Protein AF-W2RCF5-F1 (afdb_monomer)

Secondary structure (DSSP, 8-state):
--------------PPPTTS-HHHHH-GGGHHHHHHHHHH-------GGG-PPPPEEEEEETTGGGEEEEEEEP-S--S-HHHHT--EEEEEEEE----PPPSSSSEEE--TT--TTTTTHHHHS--SSPPEEEEEES-EEEEE--GGGBS--B-HHHHHT--BTTTEEEEE---EETTSHHHHHHHHHHHHTS-TT---EEEEEEEEE-GGG-EEEEEEEEETTEEEEEEEEEEEEEEEEEEEE-SSS-EEEEEEEEEEEPPHHHHHHHHTTEEEEPPGGG-GGG-EEEE-TTSPTT-EEEEEEEEEEEEEEETTEEEEEEE-SSS--EEEEEEEE-HHHHTT--TTS-HHHHHHHHHHHHH-

Mean predicted aligned error: 9.6 Å

Organism: Phytophthora nicotianae (strain INRA-310) (NCBI:txid761204)

InterPro domains:
  IPR004088 K Homology domain, type 1 [PF00013] (16-59)
  IPR036612 K Homology domain, type 1 superfamily [G3DSA:3.30.1370.10] (3-65)
  IPR036612 K Homology domain, type 1 superfamily [SSF54791] (22-65)

Structure (mmCIF, N/CA/C/O backbone):
data_AF-W2RCF5-F1
#
_entry.id   AF-W2RCF5-F1
#
loop_
_atom_site.group_PDB
_atom_site.id
_atom_site.type_symbol
_atom_site.label_atom_id
_atom_site.label_alt_id
_atom_site.label_comp_id
_atom_site.label_asym_id
_atom_site.label_entity_id
_atom_site.label_seq_id
_atom_site.pdbx_PDB_ins_code
_atom_site.Cartn_x
_atom_site.Cartn_y
_atom_site.Cartn_z
_atom_site.occupancy
_atom_site.B_iso_or_equiv
_atom_site.auth_seq_id
_atom_site.auth_comp_id
_atom_site.auth_asym_id
_atom_site.auth_atom_id
_atom_site.pdbx_PDB_model_num
ATOM 1 N N . MET A 1 1 ? 55.435 -2.015 16.628 1.00 31.64 1 MET A N 1
ATOM 2 C CA . MET A 1 1 ? 54.112 -2.463 16.144 1.00 31.64 1 MET A CA 1
ATOM 3 C C . MET A 1 1 ? 53.062 -1.600 16.824 1.00 31.64 1 MET A C 1
ATOM 5 O O . MET A 1 1 ? 52.830 -1.797 18.005 1.00 31.64 1 MET A O 1
ATOM 9 N N . ASN A 1 2 ? 52.496 -0.616 16.121 1.00 26.27 2 ASN A N 1
ATOM 10 C CA . ASN A 1 2 ? 51.370 0.178 16.621 1.00 26.27 2 ASN A CA 1
ATOM 11 C C . ASN A 1 2 ? 50.115 -0.279 15.879 1.00 26.27 2 ASN A C 1
ATOM 13 O O . ASN A 1 2 ? 49.973 -0.030 14.684 1.00 26.27 2 ASN A O 1
ATOM 17 N N . PHE A 1 3 ? 49.231 -0.978 16.584 1.00 33.09 3 PHE A N 1
ATOM 18 C CA . PHE A 1 3 ? 47.907 -1.316 16.083 1.00 33.09 3 PHE A CA 1
ATOM 19 C C . PHE A 1 3 ? 47.026 -0.066 16.170 1.00 33.09 3 PHE A C 1
ATOM 21 O O . PHE A 1 3 ? 46.512 0.271 17.234 1.00 33.09 3 PHE A O 1
ATOM 28 N N . HIS A 1 4 ? 46.855 0.642 15.054 1.00 34.00 4 HIS A N 1
ATOM 29 C CA . HIS A 1 4 ? 45.732 1.561 14.903 1.00 34.00 4 HIS A CA 1
ATOM 30 C C . HIS A 1 4 ? 44.497 0.753 14.517 1.00 34.00 4 HIS A C 1
ATOM 32 O O . HIS A 1 4 ? 44.234 0.493 13.345 1.00 34.00 4 HIS A O 1
ATOM 38 N N . THR A 1 5 ? 43.741 0.349 15.533 1.00 35.62 5 THR A N 1
ATOM 39 C CA . THR A 1 5 ? 42.371 -0.133 15.380 1.00 35.62 5 THR A CA 1
ATOM 40 C C . THR A 1 5 ? 41.539 1.020 14.823 1.00 35.62 5 THR A C 1
ATOM 42 O O . THR A 1 5 ? 41.217 1.972 15.531 1.00 35.62 5 THR A O 1
ATOM 45 N N . THR A 1 6 ? 41.240 0.983 13.527 1.00 40.28 6 THR A N 1
ATOM 46 C CA . THR A 1 6 ? 40.319 1.926 12.891 1.00 40.28 6 THR A CA 1
ATOM 47 C C . THR A 1 6 ? 38.923 1.610 13.417 1.00 40.28 6 THR A C 1
ATOM 49 O O . THR A 1 6 ? 38.324 0.600 13.056 1.00 40.28 6 THR A O 1
ATOM 52 N N . ALA A 1 7 ? 38.422 2.437 14.334 1.00 45.56 7 ALA A N 1
ATOM 53 C CA . ALA A 1 7 ? 37.042 2.344 14.783 1.00 45.56 7 ALA A CA 1
ATOM 54 C C . ALA A 1 7 ? 36.118 2.564 13.574 1.00 45.56 7 ALA A C 1
ATOM 56 O O . ALA A 1 7 ? 36.203 3.593 12.902 1.00 45.56 7 ALA A O 1
ATOM 57 N N . LEU A 1 8 ? 35.252 1.590 13.288 1.00 45.88 8 LEU A N 1
ATOM 58 C CA . LEU A 1 8 ? 34.161 1.722 12.324 1.00 45.88 8 LEU A CA 1
ATOM 59 C C . LEU A 1 8 ? 33.296 2.922 12.733 1.00 45.88 8 LEU A C 1
ATOM 61 O O . LEU A 1 8 ? 32.564 2.848 13.721 1.00 45.88 8 LEU A O 1
ATOM 65 N N . SER A 1 9 ? 33.387 4.038 12.006 1.00 57.84 9 SER A N 1
ATOM 66 C CA . SER A 1 9 ? 32.508 5.177 12.253 1.00 57.84 9 SER A CA 1
ATOM 67 C C . SER A 1 9 ? 31.102 4.833 11.756 1.00 57.84 9 SER A C 1
ATOM 69 O O . SER A 1 9 ? 30.836 4.717 10.561 1.00 57.84 9 SER A O 1
ATOM 71 N N . GLN A 1 10 ? 30.176 4.623 12.690 1.00 68.81 10 GLN A N 1
ATOM 72 C CA . GLN A 1 10 ? 28.762 4.498 12.358 1.00 68.81 10 GLN A CA 1
ATOM 73 C C . GLN A 1 10 ? 28.187 5.893 12.108 1.00 68.81 10 GLN A C 1
ATOM 75 O O . GLN A 1 10 ? 28.267 6.772 12.964 1.00 68.81 10 GLN A O 1
ATOM 80 N N . THR A 1 11 ? 27.604 6.095 10.928 1.00 75.06 11 THR A N 1
ATOM 81 C CA . THR A 1 11 ? 26.831 7.304 10.615 1.00 75.06 11 THR A CA 1
ATOM 82 C C . THR A 1 11 ? 25.365 7.042 10.940 1.00 75.06 11 THR A C 1
ATOM 84 O O . THR A 1 11 ? 24.837 5.984 10.598 1.00 75.06 11 THR A O 1
ATOM 87 N N . LYS A 1 12 ? 24.710 7.990 11.616 1.00 75.94 12 LYS A N 1
ATOM 88 C CA . LYS A 1 12 ? 23.293 7.906 11.981 1.00 75.94 12 LYS A CA 1
ATOM 89 C C . LYS A 1 12 ? 22.575 9.180 11.555 1.00 75.94 12 LYS A C 1
ATOM 91 O O . LYS A 1 12 ? 22.950 10.266 11.988 1.00 75.94 12 LYS A O 1
ATOM 96 N N . ASP A 1 13 ? 21.516 9.020 10.773 1.00 76.31 13 ASP A N 1
ATOM 97 C CA . ASP A 1 13 ? 20.662 10.129 10.360 1.00 76.31 13 ASP A CA 1
ATOM 98 C C . ASP A 1 13 ? 19.656 10.469 11.467 1.00 76.31 13 ASP A C 1
ATOM 100 O O . ASP A 1 13 ? 18.987 9.586 12.012 1.00 76.31 13 ASP A O 1
ATOM 104 N N . LEU A 1 14 ? 19.533 11.759 11.790 1.00 73.00 14 LEU A N 1
ATOM 105 C CA . LEU A 1 14 ? 18.580 12.283 12.769 1.00 73.00 14 LEU A CA 1
ATOM 106 C C . LEU A 1 14 ? 17.652 13.296 12.094 1.00 73.00 14 LEU A C 1
ATOM 108 O O . LEU A 1 14 ? 18.104 14.161 11.346 1.00 73.00 14 LEU A O 1
ATOM 112 N N . ALA A 1 15 ? 16.350 13.193 12.358 1.00 75.06 15 ALA A N 1
ATOM 113 C CA . ALA A 1 15 ? 15.367 14.137 11.839 1.00 75.06 15 ALA A CA 1
ATOM 114 C C . ALA A 1 15 ? 15.268 15.372 12.748 1.00 75.06 15 ALA A C 1
ATOM 116 O O . ALA A 1 15 ? 15.151 15.241 13.966 1.00 75.06 15 ALA A O 1
ATOM 117 N N . ILE A 1 16 ? 15.276 16.565 12.149 1.00 71.81 16 ILE A N 1
ATOM 118 C CA . ILE A 1 16 ? 14.976 17.827 12.837 1.00 71.81 16 ILE A CA 1
ATOM 119 C C . ILE A 1 16 ? 13.462 18.073 12.718 1.00 71.81 16 ILE A C 1
ATOM 121 O O . ILE A 1 16 ? 12.959 18.065 11.592 1.00 71.81 16 ILE A O 1
ATOM 125 N N . PRO A 1 17 ? 12.726 18.297 13.825 1.00 69.88 17 PRO A N 1
ATOM 126 C CA . PRO A 1 17 ? 11.291 18.574 13.766 1.00 69.88 17 PRO A CA 1
ATOM 127 C C . PRO A 1 17 ? 10.950 19.778 12.877 1.00 69.88 17 PRO A C 1
ATOM 129 O O . PRO A 1 17 ? 11.676 20.774 12.851 1.00 69.88 17 PRO A O 1
ATOM 132 N N . ALA A 1 18 ? 9.810 19.725 12.182 1.00 64.12 18 ALA A N 1
ATOM 133 C CA . ALA A 1 18 ? 9.425 20.734 11.191 1.00 64.12 18 ALA A CA 1
ATOM 134 C C . ALA A 1 18 ? 9.220 22.147 11.773 1.00 64.12 18 ALA A C 1
ATOM 136 O O . ALA A 1 18 ? 9.422 23.140 11.075 1.00 64.12 18 ALA A O 1
ATOM 137 N N . HIS A 1 19 ? 8.879 22.266 13.056 1.00 71.94 19 HIS A N 1
ATOM 138 C CA . HIS A 1 19 ? 8.748 23.561 13.730 1.00 71.94 19 HIS A CA 1
ATOM 139 C C . HIS A 1 19 ? 10.098 24.158 14.162 1.00 71.94 19 HIS A C 1
ATOM 141 O O . HIS A 1 19 ? 10.168 25.351 14.438 1.00 71.94 19 HIS A O 1
ATOM 147 N N . VAL A 1 20 ? 11.175 23.363 14.211 1.00 74.38 20 VAL A N 1
ATOM 148 C CA . VAL A 1 20 ? 12.510 23.839 14.595 1.00 74.38 20 VAL A CA 1
ATOM 149 C C . VAL A 1 20 ? 13.214 24.389 13.353 1.00 74.38 20 VAL A C 1
ATOM 151 O O . VAL A 1 20 ? 13.464 23.630 12.407 1.00 74.38 20 VAL A O 1
ATOM 154 N N . PRO A 1 21 ? 13.561 25.689 13.310 1.00 79.56 21 PRO A N 1
ATOM 155 C CA . PRO A 1 21 ? 14.320 26.243 12.200 1.00 79.56 21 PRO A CA 1
ATOM 156 C C . PRO A 1 21 ? 15.684 25.558 12.098 1.00 79.56 21 PRO A C 1
ATOM 158 O O . PRO A 1 21 ? 16.403 25.449 13.089 1.00 79.56 21 PRO A O 1
ATOM 161 N N . VAL A 1 22 ? 16.088 25.149 10.893 1.00 79.44 22 VAL A N 1
ATOM 162 C CA . VAL A 1 22 ? 17.396 24.505 10.662 1.00 79.44 22 VAL A CA 1
ATOM 163 C C . VAL A 1 22 ? 18.547 25.379 11.182 1.00 79.44 22 VAL A C 1
ATOM 165 O O . VAL A 1 22 ? 19.476 24.883 11.817 1.00 79.44 22 VAL A O 1
ATOM 168 N N . GLY A 1 23 ? 18.440 26.701 11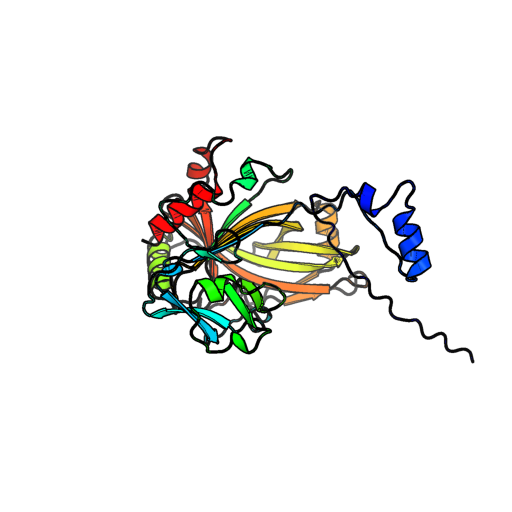.011 1.00 80.06 23 GLY A N 1
ATOM 169 C CA . GLY A 1 23 ? 19.405 27.661 11.551 1.00 80.06 23 GLY A CA 1
ATOM 170 C C . GLY A 1 23 ? 19.528 27.642 13.081 1.00 80.06 23 GLY A C 1
ATOM 171 O O . GLY A 1 23 ? 20.613 27.903 13.595 1.00 80.06 23 GLY A O 1
ATOM 172 N N . ALA A 1 24 ? 18.466 27.279 13.810 1.00 84.25 24 ALA A N 1
ATOM 173 C CA . ALA A 1 24 ? 18.502 27.137 15.266 1.00 84.25 24 ALA A CA 1
ATOM 174 C C . ALA A 1 24 ? 19.276 25.885 15.709 1.00 84.25 24 ALA A C 1
ATOM 176 O O . ALA A 1 24 ? 19.903 25.902 16.762 1.00 84.25 24 ALA A O 1
ATOM 177 N N . VAL A 1 25 ? 19.288 24.828 14.889 1.00 83.94 25 VAL A N 1
ATOM 178 C CA . VAL A 1 25 ? 20.095 23.619 15.135 1.00 83.94 25 VAL A CA 1
ATOM 179 C C . VAL A 1 25 ? 21.567 23.860 14.799 1.00 83.94 25 VAL A C 1
ATOM 181 O O . VAL A 1 25 ? 22.448 23.430 15.536 1.00 83.94 25 VAL A O 1
ATOM 184 N N . ILE A 1 26 ? 21.845 24.576 13.705 1.00 85.75 26 ILE A N 1
ATOM 185 C CA . ILE A 1 26 ? 23.216 24.865 13.256 1.00 85.75 26 ILE A CA 1
ATOM 186 C C . ILE A 1 26 ? 23.907 25.887 14.179 1.00 85.75 26 ILE A C 1
ATOM 188 O O . ILE A 1 26 ? 25.104 25.771 14.464 1.00 85.75 26 ILE A O 1
ATOM 192 N N . GLY A 1 27 ? 23.154 26.878 14.663 1.00 84.06 27 GLY A N 1
ATOM 193 C CA . GLY A 1 27 ? 23.681 28.031 15.389 1.00 84.06 27 GLY A CA 1
ATOM 194 C C . GLY A 1 27 ? 24.347 29.051 14.457 1.00 84.06 27 GLY A C 1
ATOM 195 O O . GLY A 1 27 ? 24.772 28.741 13.340 1.00 84.06 27 GLY A O 1
ATOM 196 N N . LYS A 1 28 ? 24.454 30.309 14.900 1.00 85.31 28 LYS A N 1
ATOM 197 C CA . LYS A 1 28 ? 25.081 31.381 14.108 1.00 85.31 28 LYS A CA 1
ATOM 198 C C . LYS A 1 28 ? 26.540 31.019 13.793 1.00 85.31 28 LYS A C 1
ATOM 200 O O . LYS A 1 28 ? 27.334 30.803 14.702 1.00 85.31 28 LYS A O 1
ATOM 205 N N . GLY A 1 29 ? 26.883 30.938 12.505 1.00 83.06 29 GLY A N 1
ATOM 206 C CA . GLY A 1 29 ? 28.218 30.522 12.053 1.00 83.06 29 GLY A CA 1
ATOM 207 C C . GLY A 1 29 ? 28.558 29.050 12.333 1.00 83.06 29 GLY A C 1
ATOM 208 O O . GLY A 1 29 ? 29.736 28.708 12.386 1.00 83.06 29 GLY A O 1
ATOM 209 N N . GLY A 1 30 ? 27.561 28.183 12.553 1.00 83.31 30 GLY A N 1
ATOM 210 C CA . GLY A 1 30 ? 27.787 26.766 12.863 1.00 83.31 30 GLY A CA 1
ATOM 211 C C . GLY A 1 30 ? 28.228 26.501 14.303 1.00 83.31 30 GLY A C 1
ATOM 212 O O . GLY A 1 30 ? 28.797 25.444 14.580 1.00 83.31 30 GLY A O 1
ATOM 213 N N . SER A 1 31 ? 28.012 27.456 15.214 1.00 90.06 31 SER A N 1
ATOM 214 C CA . SER A 1 31 ? 28.498 27.394 16.597 1.00 90.06 31 SER A CA 1
ATOM 215 C C . SER A 1 31 ? 28.018 26.155 17.356 1.00 90.06 31 SER A C 1
ATOM 217 O O . SER A 1 31 ? 28.794 25.565 18.105 1.00 90.06 31 SER A O 1
ATOM 219 N N . TYR A 1 32 ? 26.779 25.711 17.134 1.00 91.06 32 TYR A N 1
ATOM 220 C CA . TYR A 1 32 ? 26.223 24.544 17.822 1.00 91.06 32 TYR A CA 1
ATOM 221 C C . TYR A 1 32 ? 26.732 23.231 17.224 1.00 91.06 32 TYR A C 1
ATOM 223 O O . TYR A 1 32 ? 27.142 22.346 17.972 1.00 91.06 32 TYR A O 1
ATOM 231 N N . CYS A 1 33 ? 26.846 23.128 15.895 1.00 85.12 33 CYS A N 1
ATOM 232 C CA . CYS A 1 33 ? 27.511 21.983 15.260 1.00 85.12 33 CYS A CA 1
ATOM 233 C C . CYS A 1 33 ? 28.978 21.848 15.711 1.00 85.12 33 CYS A C 1
ATOM 235 O O . CYS A 1 33 ? 29.473 20.738 15.921 1.00 85.12 33 CYS A O 1
ATOM 237 N N . LYS A 1 34 ? 29.677 22.979 15.895 1.00 89.25 34 LYS A N 1
ATOM 238 C CA . LYS A 1 34 ? 31.047 23.012 16.424 1.00 89.25 34 LYS A CA 1
ATOM 239 C C . LYS A 1 34 ? 31.104 22.500 17.866 1.00 89.25 34 LYS A C 1
ATOM 241 O O . LYS A 1 34 ? 31.931 21.636 18.144 1.00 89.25 34 LYS A O 1
ATOM 246 N N . ALA A 1 35 ? 30.195 22.954 18.729 1.00 89.44 35 ALA A N 1
ATOM 247 C CA . ALA A 1 35 ? 30.110 22.498 20.116 1.00 89.44 35 ALA A CA 1
ATOM 248 C C . ALA A 1 35 ? 29.803 20.994 20.221 1.00 89.44 35 ALA A C 1
ATOM 250 O O . ALA A 1 35 ? 30.433 20.295 21.005 1.00 89.44 35 ALA A O 1
ATOM 251 N N . ILE A 1 36 ? 28.897 20.462 19.392 1.00 89.06 36 ILE A N 1
ATOM 252 C CA . ILE A 1 36 ? 28.597 19.019 19.350 1.00 89.06 36 ILE A CA 1
ATOM 253 C C . ILE A 1 36 ? 29.850 18.211 18.989 1.00 89.06 36 ILE A C 1
ATOM 255 O O . ILE A 1 36 ? 30.129 17.180 19.603 1.00 89.06 36 ILE A O 1
ATOM 259 N N . ARG A 1 37 ? 30.631 18.692 18.016 1.00 87.94 37 ARG A N 1
ATOM 260 C CA . ARG A 1 37 ? 31.887 18.053 17.617 1.00 87.94 37 ARG A CA 1
ATOM 261 C C . ARG A 1 37 ? 32.935 18.085 18.722 1.00 87.94 37 ARG A C 1
ATOM 263 O O . ARG A 1 37 ? 33.607 17.082 18.930 1.00 87.94 37 ARG A O 1
ATOM 270 N N . GLU A 1 38 ? 33.079 19.213 19.406 1.00 90.75 38 GLU A N 1
ATOM 271 C CA . GLU A 1 38 ? 34.054 19.383 20.490 1.00 90.75 38 GLU A CA 1
ATOM 272 C C . GLU A 1 38 ? 33.675 18.571 21.734 1.00 90.75 38 GLU A C 1
ATOM 274 O O . GLU A 1 38 ? 34.528 17.897 22.303 1.00 90.75 38 GLU A O 1
ATOM 279 N N . ASN A 1 39 ? 32.393 18.557 22.106 1.00 92.00 39 ASN A N 1
ATOM 280 C CA . ASN A 1 39 ? 31.921 17.913 23.334 1.00 92.00 39 ASN A CA 1
ATOM 281 C C . ASN A 1 39 ? 31.740 16.398 23.202 1.00 92.00 39 ASN A C 1
ATOM 283 O O . ASN A 1 39 ? 31.868 15.677 24.188 1.00 92.00 39 ASN A O 1
ATOM 287 N N . HIS A 1 40 ? 31.403 15.909 22.006 1.00 88.38 40 HIS A N 1
ATOM 288 C CA . HIS A 1 40 ? 31.036 14.504 21.804 1.00 88.38 40 HIS A CA 1
ATOM 289 C C . HIS A 1 40 ? 31.923 13.780 20.787 1.00 88.38 40 HIS A C 1
ATOM 291 O O . HIS A 1 40 ? 31.716 12.595 20.543 1.00 88.38 40 HIS A O 1
ATOM 297 N N . GLY A 1 41 ? 32.891 14.464 20.166 1.00 84.81 41 GLY A N 1
ATOM 298 C CA . GLY A 1 41 ? 33.785 13.865 19.169 1.00 84.81 41 GLY A CA 1
ATOM 299 C C . GLY A 1 41 ? 33.081 13.419 17.881 1.00 84.81 41 GLY A C 1
ATOM 300 O O . GLY A 1 41 ? 33.671 12.698 17.079 1.00 84.81 41 GLY A O 1
ATOM 301 N N . VAL A 1 42 ? 31.824 13.826 17.665 1.00 85.50 42 VAL A N 1
ATOM 302 C CA . VAL A 1 42 ? 31.020 13.423 16.502 1.00 85.50 42 VAL A CA 1
ATOM 303 C C . VAL A 1 42 ? 31.029 14.497 15.419 1.00 85.50 42 VAL A C 1
ATOM 305 O O . VAL A 1 42 ? 30.932 15.694 15.687 1.00 85.50 42 VAL A O 1
ATOM 308 N N . ARG A 1 43 ? 31.104 14.085 14.152 1.00 82.00 43 ARG A N 1
ATOM 309 C CA . ARG A 1 43 ? 30.929 14.997 13.017 1.00 82.00 43 ARG A CA 1
ATOM 310 C C . ARG A 1 43 ? 29.449 15.039 12.650 1.00 82.00 43 ARG A C 1
ATOM 312 O O . ARG A 1 43 ? 28.889 14.016 12.279 1.00 82.00 43 ARG A O 1
ATOM 319 N N . CYS A 1 44 ? 28.836 16.215 12.729 1.00 79.56 44 CYS A N 1
ATOM 320 C CA . CYS A 1 44 ? 27.476 16.444 12.252 1.00 79.56 44 CYS A CA 1
ATOM 321 C C . CYS A 1 44 ? 27.494 17.363 11.024 1.00 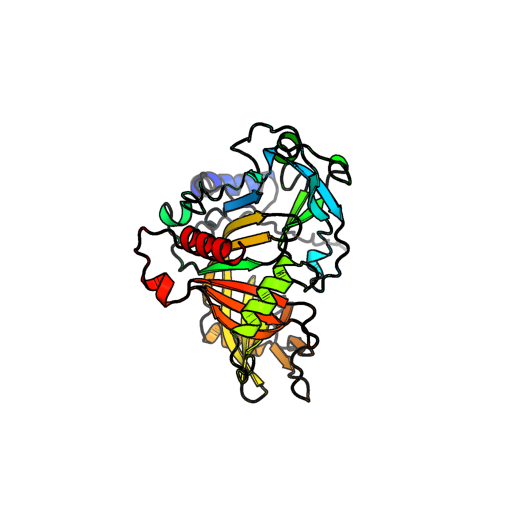79.56 44 CYS A C 1
ATOM 323 O O . CYS A 1 44 ? 28.275 18.314 10.948 1.00 79.56 44 CYS A O 1
ATOM 325 N N . SER A 1 45 ? 26.640 17.059 10.052 1.00 78.94 45 SER A N 1
ATOM 326 C CA . SER A 1 45 ? 26.348 17.910 8.902 1.00 78.94 45 SER A CA 1
ATOM 327 C C . SER A 1 45 ? 24.842 18.070 8.814 1.00 78.94 45 SER A C 1
ATOM 329 O O . SER A 1 45 ? 24.116 17.082 8.887 1.00 78.94 45 SER A O 1
ATOM 331 N N . VAL A 1 46 ? 24.384 19.307 8.665 1.00 74.94 46 VAL A N 1
ATOM 332 C CA . VAL A 1 46 ? 22.969 19.618 8.492 1.00 74.94 46 VAL A CA 1
ATOM 333 C C . VAL A 1 46 ? 22.821 20.236 7.114 1.00 74.94 46 VAL A C 1
ATOM 335 O O . VAL A 1 46 ? 23.378 21.303 6.861 1.00 74.94 46 VAL A O 1
ATOM 338 N N . ASP A 1 47 ? 22.108 19.553 6.228 1.00 65.44 47 ASP A N 1
ATOM 339 C CA . ASP A 1 47 ? 21.767 20.075 4.911 1.00 65.44 47 ASP A CA 1
ATOM 340 C C . ASP A 1 47 ? 20.352 20.666 4.970 1.00 65.44 47 ASP A C 1
ATOM 342 O O . ASP A 1 47 ? 19.368 19.962 5.196 1.00 65.44 47 ASP A O 1
ATOM 346 N N . GLY A 1 48 ? 20.258 21.990 4.820 1.00 53.53 48 GLY A N 1
ATOM 347 C CA . GLY A 1 48 ? 18.984 22.709 4.845 1.00 53.53 48 GLY A CA 1
ATOM 348 C C . GLY A 1 48 ? 18.072 22.378 3.663 1.00 53.53 48 GLY A C 1
ATOM 349 O O . GLY A 1 48 ? 16.860 22.535 3.788 1.00 53.53 48 GLY A O 1
ATOM 350 N N . THR A 1 49 ? 18.634 21.881 2.557 1.00 54.47 49 THR A N 1
ATOM 351 C CA . THR A 1 49 ? 17.869 21.403 1.392 1.00 54.47 49 THR A CA 1
ATOM 352 C C . THR A 1 49 ? 17.291 20.006 1.610 1.00 54.47 49 THR A C 1
ATOM 354 O O . THR A 1 49 ? 16.374 19.593 0.909 1.00 54.47 49 THR A O 1
ATOM 357 N N . ASP A 1 50 ? 17.764 19.300 2.637 1.00 54.78 50 ASP A N 1
ATOM 358 C CA . ASP A 1 50 ? 17.361 17.931 2.957 1.00 54.78 50 ASP A CA 1
ATOM 359 C C . ASP A 1 50 ? 16.259 17.879 4.032 1.00 54.78 50 ASP A C 1
ATOM 361 O O . ASP A 1 50 ? 15.968 16.828 4.620 1.00 54.78 50 ASP A O 1
ATOM 365 N N . ARG A 1 51 ? 15.620 19.031 4.298 1.00 56.62 51 ARG A N 1
ATOM 366 C CA . ARG A 1 51 ? 14.489 19.152 5.219 1.00 56.62 51 ARG A CA 1
ATOM 367 C C . ARG A 1 51 ? 13.316 18.351 4.664 1.00 56.62 51 ARG A C 1
ATOM 369 O O . ARG A 1 51 ? 12.592 18.789 3.778 1.00 56.62 51 ARG A O 1
ATOM 376 N N . LYS A 1 52 ? 13.141 17.145 5.199 1.00 57.78 52 LYS A N 1
ATOM 377 C CA . LYS A 1 52 ? 12.015 16.277 4.856 1.00 57.78 52 LYS A CA 1
ATOM 378 C C . LYS A 1 52 ? 10.732 16.975 5.286 1.00 57.78 52 LYS A C 1
ATOM 380 O O . LYS A 1 52 ? 10.589 17.318 6.460 1.00 57.78 52 LYS A O 1
ATOM 385 N N . GLU A 1 53 ? 9.815 17.175 4.344 1.00 63.97 53 GLU A N 1
ATOM 386 C CA . GLU A 1 53 ? 8.465 17.589 4.694 1.00 63.97 53 GLU A CA 1
ATOM 387 C C . GLU A 1 53 ? 7.885 16.579 5.700 1.00 63.97 53 GLU A C 1
ATOM 389 O O . GLU A 1 53 ? 8.101 15.367 5.570 1.00 63.97 53 GLU A O 1
ATOM 394 N N . GLU A 1 54 ? 7.196 17.071 6.732 1.00 68.38 54 GLU A N 1
ATOM 395 C CA . GLU A 1 54 ? 6.688 16.220 7.806 1.00 68.38 54 GLU A CA 1
ATOM 396 C C . GLU A 1 54 ? 5.763 15.147 7.230 1.00 68.38 54 GLU A C 1
ATOM 398 O O . GLU A 1 54 ? 4.813 15.445 6.502 1.00 68.38 54 GLU A O 1
ATOM 403 N N . ARG A 1 55 ? 6.093 13.882 7.506 1.00 83.81 55 ARG A N 1
ATOM 404 C CA . ARG A 1 55 ? 5.292 12.744 7.074 1.00 83.81 55 ARG A CA 1
ATOM 405 C C . ARG A 1 55 ? 4.190 12.517 8.093 1.00 83.81 55 ARG A C 1
ATOM 407 O O . ARG A 1 55 ? 4.482 12.151 9.228 1.00 83.81 55 ARG A O 1
ATOM 414 N N . VAL A 1 56 ? 2.947 12.622 7.648 1.00 90.19 56 VAL A N 1
ATOM 415 C CA . VAL A 1 56 ? 1.779 12.297 8.468 1.00 90.19 56 VAL A CA 1
ATOM 416 C C . VAL A 1 56 ? 1.496 10.792 8.389 1.00 90.19 56 VAL A C 1
ATOM 418 O O . VAL A 1 56 ? 1.562 10.180 7.317 1.00 90.19 56 VAL A O 1
ATOM 421 N N . PHE A 1 57 ? 1.245 10.164 9.534 1.00 91.44 57 PHE A N 1
ATOM 422 C CA . PHE A 1 57 ? 0.869 8.755 9.640 1.00 91.44 57 PHE A CA 1
ATOM 423 C C . PHE A 1 57 ? -0.372 8.654 10.518 1.00 91.44 57 PHE A C 1
ATOM 425 O O . PHE A 1 57 ? -0.297 8.941 11.710 1.00 91.44 57 PHE A O 1
ATOM 432 N N . GLU A 1 58 ? -1.485 8.241 9.926 1.00 94.62 58 GLU A N 1
ATOM 433 C CA . GLU A 1 58 ? -2.763 8.089 10.610 1.00 94.62 58 GLU A CA 1
ATOM 434 C C . GLU A 1 58 ? -3.279 6.666 10.450 1.00 94.62 58 GLU A C 1
ATOM 436 O O . GLU A 1 58 ? -3.141 6.052 9.389 1.00 94.62 58 GLU A O 1
ATOM 441 N N . VAL A 1 59 ? -3.874 6.155 11.524 1.00 96.12 59 VAL A N 1
ATOM 442 C CA . VAL A 1 59 ? -4.583 4.879 11.545 1.00 96.12 59 VAL A CA 1
ATOM 443 C C . VAL A 1 59 ? -5.983 5.150 12.063 1.00 96.12 59 VAL A C 1
ATOM 445 O O . VAL A 1 59 ? -6.153 5.823 13.081 1.00 96.12 59 VAL A O 1
ATOM 448 N N . VAL A 1 60 ? -6.977 4.618 11.370 1.00 96.06 60 VAL A N 1
ATOM 449 C CA . VAL A 1 60 ? -8.377 4.710 11.760 1.00 96.06 60 VAL A CA 1
ATOM 450 C C . VAL A 1 60 ? -9.020 3.333 11.725 1.00 96.06 60 VAL A C 1
ATOM 452 O O . VAL A 1 60 ? -8.688 2.502 10.877 1.00 96.06 60 VAL A O 1
ATOM 455 N N . ALA A 1 61 ? -9.924 3.082 12.664 1.00 96.25 61 ALA A N 1
ATOM 456 C CA . ALA A 1 61 ? -10.626 1.815 12.773 1.00 96.25 61 ALA A CA 1
ATOM 457 C C . ALA A 1 61 ? -12.126 2.021 12.973 1.00 96.25 61 ALA A C 1
ATOM 459 O O . ALA A 1 61 ? -12.541 2.789 13.845 1.00 96.25 61 ALA A O 1
ATOM 460 N N . ARG A 1 62 ? -12.938 1.316 12.182 1.00 94.94 62 ARG A N 1
ATOM 461 C CA . ARG A 1 62 ? -14.393 1.278 12.359 1.00 94.94 62 ARG A CA 1
ATOM 462 C C . ARG A 1 62 ? -14.719 0.528 13.654 1.00 94.94 62 ARG A C 1
ATOM 464 O O . ARG A 1 62 ? -13.979 -0.372 14.058 1.00 94.94 62 ARG A O 1
ATOM 471 N N . ASP A 1 63 ? -15.811 0.912 14.309 1.00 93.50 63 ASP A N 1
ATOM 472 C CA . ASP A 1 63 ? -16.300 0.313 15.558 1.00 93.50 63 ASP A CA 1
ATOM 473 C C . ASP A 1 63 ? -15.278 0.325 16.718 1.00 93.50 63 ASP A C 1
ATOM 475 O O . ASP A 1 63 ? -15.405 -0.449 17.665 1.00 93.50 63 ASP A O 1
ATOM 479 N N . GLY A 1 64 ? -14.258 1.194 16.675 1.00 93.44 64 GLY A N 1
ATOM 480 C CA . GLY A 1 64 ? -13.220 1.303 17.710 1.00 93.44 64 GLY A CA 1
ATOM 481 C C . GLY A 1 64 ? -13.783 1.281 19.136 1.00 93.44 64 GLY A C 1
ATOM 482 O O . GLY A 1 64 ? -13.514 0.324 19.870 1.00 93.44 64 GLY A O 1
ATOM 483 N N . PRO A 1 65 ? -14.618 2.271 19.501 1.00 94.75 65 PRO A N 1
ATOM 484 C CA . PRO A 1 65 ? -15.246 2.397 20.819 1.00 94.75 65 PRO A CA 1
ATOM 485 C C . PRO A 1 65 ? -16.145 1.248 21.259 1.00 94.75 65 PRO A C 1
ATOM 487 O O . PRO A 1 65 ? -16.368 1.087 22.456 1.00 94.75 65 PRO A O 1
ATOM 490 N N . THR A 1 66 ? -16.709 0.486 20.322 1.00 94.44 66 THR A N 1
ATOM 491 C CA . THR A 1 66 ? -17.761 -0.509 20.597 1.00 94.44 66 THR A CA 1
ATOM 492 C C . THR A 1 66 ? -17.242 -1.946 20.553 1.00 94.44 66 THR A C 1
ATOM 494 O O . THR A 1 66 ? -18.009 -2.903 20.723 1.00 94.44 66 THR A O 1
ATOM 497 N N . ARG A 1 67 ? -15.931 -2.129 20.357 1.00 94.88 67 ARG A N 1
ATOM 498 C CA . ARG A 1 67 ? -15.272 -3.433 20.244 1.00 94.88 67 ARG A CA 1
ATOM 499 C C . ARG A 1 67 ? -14.135 -3.565 21.239 1.00 94.88 67 ARG A C 1
ATOM 501 O O . ARG A 1 67 ? -13.459 -2.600 21.588 1.00 94.88 67 ARG A O 1
ATOM 508 N N . TRP A 1 68 ? -13.885 -4.802 21.646 1.00 94.38 68 TRP A N 1
ATOM 509 C CA . TRP A 1 68 ? -12.583 -5.136 22.204 1.00 94.38 68 TRP A CA 1
ATOM 510 C C . TRP A 1 68 ? -11.590 -5.401 21.085 1.00 94.38 68 TRP A C 1
ATOM 512 O O . TRP A 1 68 ? -11.976 -5.763 19.975 1.00 94.38 68 TRP A O 1
ATOM 522 N N . TRP A 1 69 ? -10.311 -5.267 21.402 1.00 94.62 69 TRP A N 1
ATOM 523 C CA . TRP A 1 69 ? -9.229 -5.400 20.444 1.00 94.62 69 TRP A CA 1
ATOM 524 C C . TRP A 1 69 ? -8.160 -6.352 20.956 1.00 94.62 69 TRP A C 1
ATOM 526 O O . TRP A 1 69 ? -7.930 -6.474 22.155 1.00 94.62 69 TRP A O 1
ATOM 536 N N . SER A 1 70 ? -7.467 -7.027 20.051 1.00 93.88 70 SER A N 1
ATOM 537 C CA . SER A 1 70 ? -6.348 -7.895 20.406 1.00 93.88 70 SER A CA 1
ATOM 538 C C . SER A 1 70 ? -5.301 -7.896 19.305 1.00 93.88 70 SER A C 1
ATOM 540 O O . SER A 1 70 ? -5.622 -7.784 18.122 1.00 93.88 70 SER A O 1
ATOM 542 N N . PHE A 1 71 ? -4.032 -8.029 19.692 1.00 93.62 71 PHE A N 1
ATOM 543 C CA . PHE A 1 71 ? -2.974 -8.322 18.735 1.00 93.62 71 PHE A CA 1
ATOM 544 C C . PHE A 1 71 ? -2.863 -9.832 18.569 1.00 93.62 71 PHE A C 1
ATOM 546 O O . PHE A 1 71 ? -2.333 -10.523 19.445 1.00 93.62 71 PHE A O 1
ATOM 553 N N . GLN A 1 72 ? -3.348 -10.340 17.444 1.00 91.81 72 GLN A N 1
ATOM 554 C CA . GLN A 1 72 ? -3.300 -11.761 17.124 1.00 91.81 72 GLN A CA 1
ATOM 555 C C . GLN A 1 72 ? -2.146 -12.057 16.188 1.00 91.81 72 GLN A C 1
ATOM 557 O O . GLN A 1 72 ? -1.815 -11.252 15.318 1.00 91.81 72 GLN A O 1
ATOM 562 N N . LYS A 1 73 ? -1.494 -13.199 16.400 1.00 90.81 73 LYS A N 1
ATOM 563 C CA . LYS A 1 73 ? -0.429 -13.632 15.507 1.00 90.81 73 LYS A CA 1
ATOM 564 C C . LYS A 1 73 ? -1.066 -14.085 14.198 1.00 90.81 73 LYS A C 1
ATOM 566 O O . LYS A 1 73 ? -1.925 -14.959 14.212 1.00 90.81 73 LYS A O 1
ATOM 571 N N . ASP A 1 74 ? -0.623 -13.487 13.106 1.00 85.44 74 ASP A N 1
ATOM 572 C CA . ASP A 1 74 ? -1.011 -13.893 11.773 1.00 85.44 74 ASP A CA 1
ATOM 573 C C . ASP A 1 74 ? -0.506 -15.314 11.507 1.00 85.44 74 ASP A C 1
ATOM 575 O O . ASP A 1 74 ? 0.626 -15.672 11.863 1.00 85.44 74 ASP A O 1
ATOM 579 N N . THR A 1 75 ? -1.379 -16.122 10.924 1.00 80.62 75 THR A N 1
ATOM 580 C CA . THR A 1 75 ? -1.070 -17.498 10.521 1.00 80.62 75 THR A CA 1
ATOM 581 C C . THR A 1 75 ? -0.950 -17.623 9.011 1.00 80.62 75 THR A C 1
ATOM 583 O O . THR A 1 75 ? -0.487 -18.660 8.534 1.00 80.62 75 THR A O 1
ATOM 586 N N . GLU A 1 76 ? -1.306 -16.573 8.267 1.00 76.44 76 GLU A N 1
ATOM 587 C CA . GLU A 1 76 ? -1.170 -16.571 6.824 1.00 76.44 76 GLU A CA 1
ATOM 588 C C . GLU A 1 76 ? 0.309 -16.532 6.417 1.00 76.44 76 GLU A C 1
ATOM 590 O O . GLU A 1 76 ? 1.094 -15.723 6.934 1.00 76.44 76 GLU A O 1
ATOM 595 N N . PRO A 1 77 ? 0.728 -17.413 5.494 1.00 69.81 77 PRO A N 1
ATOM 596 C CA . PRO A 1 77 ? 2.053 -17.330 4.911 1.00 69.81 77 PRO A CA 1
ATOM 597 C C . PRO A 1 77 ? 2.163 -16.051 4.068 1.00 69.81 77 PRO A C 1
ATOM 599 O O . PRO A 1 77 ? 1.265 -15.715 3.306 1.00 69.81 77 PRO A O 1
ATOM 602 N N . SER A 1 78 ? 3.293 -15.357 4.192 1.00 75.00 78 SER A N 1
ATOM 603 C CA . SER A 1 78 ? 3.632 -14.157 3.419 1.00 75.00 78 SER A CA 1
ATOM 604 C C . SER A 1 78 ? 4.883 -14.435 2.601 1.00 75.00 78 SER A C 1
ATOM 606 O O . SER A 1 78 ? 5.879 -14.888 3.174 1.00 75.00 78 SER A O 1
ATOM 608 N N . SER A 1 79 ? 4.881 -14.105 1.306 1.00 73.50 79 SER A N 1
ATOM 609 C CA . SER A 1 79 ? 6.117 -14.165 0.509 1.00 73.50 79 SER A CA 1
ATOM 610 C C . SER A 1 79 ? 7.067 -12.992 0.814 1.00 73.50 79 SER A C 1
ATOM 612 O O . SER A 1 79 ? 8.272 -13.081 0.580 1.00 73.50 79 SER A O 1
ATOM 614 N N . ASP A 1 80 ? 6.552 -11.890 1.382 1.00 78.75 80 ASP A N 1
ATOM 615 C CA . ASP A 1 80 ? 7.362 -10.742 1.804 1.00 78.75 80 ASP A CA 1
ATOM 616 C C . ASP A 1 80 ? 8.079 -11.049 3.131 1.00 78.75 80 ASP A C 1
ATOM 618 O O . ASP A 1 80 ? 7.499 -10.950 4.217 1.00 78.75 80 ASP A O 1
ATOM 622 N N . GLU A 1 81 ? 9.371 -11.378 3.047 1.00 77.75 81 GLU A N 1
ATOM 623 C CA . GLU A 1 81 ? 10.238 -11.650 4.203 1.00 77.75 81 GLU A CA 1
ATOM 624 C C . GLU A 1 81 ? 10.235 -10.514 5.234 1.00 77.75 81 GLU A C 1
ATOM 626 O O . GLU A 1 81 ? 10.332 -10.749 6.439 1.00 77.75 81 GLU A O 1
ATOM 631 N N . GLN A 1 82 ? 10.081 -9.262 4.792 1.00 80.38 82 GLN A N 1
ATOM 632 C CA . GLN A 1 82 ? 10.083 -8.123 5.706 1.00 80.38 82 GLN A CA 1
ATOM 633 C C . GLN A 1 82 ? 8.779 -8.027 6.504 1.00 80.38 82 GLN A C 1
ATOM 635 O O . GLN A 1 82 ? 8.758 -7.360 7.539 1.00 80.38 82 GLN A O 1
ATOM 640 N N . VAL A 1 83 ? 7.689 -8.647 6.040 1.00 85.94 83 VAL A N 1
ATOM 641 C CA . VAL A 1 83 ? 6.417 -8.744 6.776 1.00 85.94 83 VAL A CA 1
ATOM 642 C C . VAL A 1 83 ? 6.478 -9.839 7.840 1.00 85.94 83 VAL A C 1
ATOM 644 O O . VAL A 1 83 ? 5.854 -9.677 8.888 1.00 85.94 83 VAL A O 1
ATOM 647 N N . LEU A 1 84 ? 7.303 -10.878 7.657 1.00 86.44 84 LEU A N 1
ATOM 648 C CA . LEU A 1 84 ? 7.505 -11.938 8.658 1.00 86.44 84 LEU A CA 1
ATOM 649 C C . LEU A 1 84 ? 8.034 -11.395 9.997 1.00 86.44 84 LEU A C 1
ATOM 651 O O . LEU A 1 84 ? 7.731 -11.935 11.061 1.00 86.44 84 LEU A O 1
ATOM 655 N N . GLU A 1 85 ? 8.767 -10.277 9.972 1.00 89.94 85 GLU A N 1
ATOM 656 C CA . GLU A 1 85 ? 9.204 -9.570 11.182 1.00 89.94 85 GLU A CA 1
ATOM 657 C C . GLU A 1 85 ? 8.074 -8.871 11.961 1.00 89.94 85 GLU A C 1
ATOM 659 O O . GLU A 1 85 ? 8.288 -8.438 13.100 1.00 89.94 85 GLU A O 1
ATOM 664 N N . TYR A 1 86 ? 6.884 -8.749 11.368 1.00 93.19 86 TYR A N 1
ATOM 665 C CA . TYR A 1 86 ? 5.707 -8.064 11.907 1.00 93.19 86 TYR A CA 1
ATOM 666 C C . TYR A 1 86 ? 4.529 -9.047 11.985 1.00 93.19 86 TYR A C 1
ATOM 668 O O . TYR A 1 86 ? 3.523 -8.879 11.290 1.00 93.19 86 TYR A O 1
ATOM 676 N N . PRO A 1 87 ? 4.635 -10.098 12.817 1.00 92.00 87 PRO A N 1
ATOM 677 C CA . PRO A 1 87 ? 3.739 -11.241 12.746 1.00 92.00 87 PRO A CA 1
ATOM 678 C C . PRO A 1 87 ? 2.386 -10.996 13.411 1.00 92.00 87 PRO A C 1
ATOM 680 O O . PRO A 1 87 ? 1.603 -11.927 13.484 1.00 92.00 87 PRO A O 1
ATOM 683 N N . TYR A 1 88 ? 2.110 -9.813 13.963 1.00 93.31 88 TYR A N 1
ATOM 684 C CA . TYR A 1 88 ? 0.838 -9.540 14.631 1.00 93.31 88 TYR A CA 1
ATOM 685 C C . TYR A 1 88 ? -0.089 -8.691 13.753 1.00 93.31 88 TYR A C 1
ATOM 687 O O . TYR A 1 88 ? 0.370 -7.861 12.963 1.00 93.31 88 TYR A O 1
ATOM 695 N N . ARG A 1 89 ? -1.396 -8.881 13.912 1.00 92.88 89 ARG A N 1
ATOM 696 C CA . ARG A 1 89 ? -2.484 -8.081 13.339 1.00 92.88 89 ARG A CA 1
ATOM 697 C C . ARG A 1 89 ? -3.364 -7.573 14.464 1.00 92.88 89 ARG A C 1
ATOM 699 O O . ARG A 1 89 ? -3.507 -8.242 15.485 1.00 92.88 89 ARG A O 1
ATOM 706 N N . LEU A 1 90 ? -3.928 -6.389 14.278 1.00 93.94 90 LEU A N 1
ATOM 707 C CA . LEU A 1 90 ? -4.932 -5.860 15.186 1.00 93.94 90 LEU A CA 1
ATOM 708 C C . LEU A 1 90 ? -6.295 -6.420 14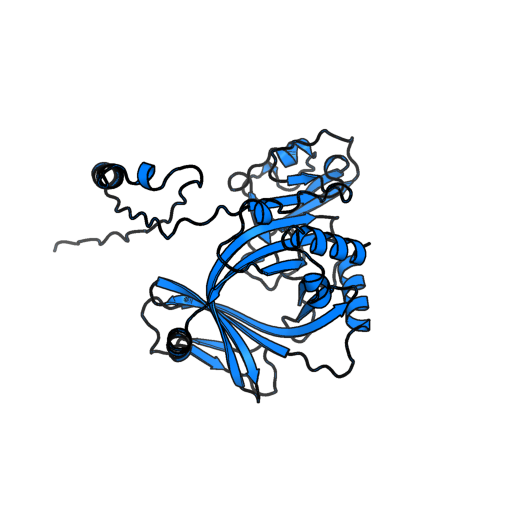.768 1.00 93.94 90 LEU A C 1
ATOM 710 O O . LEU A 1 90 ? -6.685 -6.244 13.619 1.00 93.94 90 LEU A O 1
ATOM 714 N N . GLN A 1 91 ? -6.990 -7.091 15.682 1.00 93.75 91 GLN A N 1
ATOM 715 C CA . GLN A 1 91 ? -8.291 -7.707 15.419 1.00 93.75 91 GLN A CA 1
ATOM 716 C C . GLN A 1 91 ? -9.325 -7.302 16.465 1.00 93.75 91 GLN A C 1
ATOM 718 O O . GLN A 1 91 ? -9.012 -7.208 17.656 1.00 93.75 91 GLN A O 1
ATOM 723 N N . GLN A 1 92 ? -10.561 -7.116 16.016 1.00 93.62 92 GLN A N 1
ATOM 724 C CA . GLN A 1 92 ? -11.740 -6.932 16.850 1.00 93.62 92 GLN A CA 1
ATOM 725 C C . GLN A 1 92 ? -12.137 -8.263 17.506 1.00 93.62 92 GLN A C 1
ATOM 727 O O . GLN A 1 92 ? -12.261 -9.291 16.835 1.00 93.62 92 GLN A O 1
ATOM 732 N N . SER A 1 93 ? -12.391 -8.245 18.815 1.00 84.38 93 SER A N 1
ATOM 733 C CA . SER A 1 93 ? -12.770 -9.408 19.625 1.00 84.38 93 SER A CA 1
ATOM 734 C C . SER A 1 93 ? -14.085 -9.178 20.380 1.00 84.38 93 SER A C 1
ATOM 736 O O . SER A 1 93 ? -14.108 -8.933 21.580 1.00 84.38 93 SER A O 1
ATOM 738 N N . GLY A 1 94 ? -15.217 -9.289 19.688 1.00 87.88 94 GLY A N 1
ATOM 739 C CA . GLY A 1 94 ? -16.544 -9.151 20.304 1.00 87.88 94 GLY A CA 1
ATOM 740 C C . GLY A 1 94 ? -16.926 -7.705 20.654 1.00 87.88 94 GLY A C 1
ATOM 741 O O . GLY A 1 94 ? -16.232 -6.757 20.291 1.00 87.88 94 GLY A O 1
ATOM 742 N N . ARG A 1 95 ? -18.082 -7.533 21.309 1.00 92.25 95 ARG A N 1
ATOM 743 C CA . ARG A 1 95 ? -18.631 -6.213 21.670 1.00 92.25 95 ARG A CA 1
ATOM 744 C C . ARG A 1 95 ? -18.107 -5.740 23.026 1.00 92.25 95 ARG A C 1
ATOM 746 O O . ARG A 1 95 ? -18.005 -6.535 23.961 1.00 92.25 95 ARG A O 1
ATOM 753 N N . ALA A 1 96 ? -17.831 -4.447 23.126 1.00 90.12 96 ALA A N 1
ATOM 754 C CA . ALA A 1 96 ? -17.489 -3.750 24.358 1.00 90.12 96 ALA A CA 1
ATOM 755 C C . ALA A 1 96 ? -18.587 -2.745 24.731 1.00 90.12 96 ALA A C 1
ATOM 757 O O . ALA A 1 96 ? -19.446 -2.406 23.915 1.00 90.12 96 ALA A O 1
ATOM 758 N N . VAL A 1 97 ? -18.561 -2.279 25.980 1.00 88.75 97 VAL A N 1
ATOM 759 C CA . VAL A 1 97 ? -19.316 -1.081 26.371 1.00 88.75 97 VAL A CA 1
ATOM 760 C C . VAL A 1 97 ? -18.671 0.109 25.671 1.00 88.75 97 VAL A C 1
ATOM 762 O O . VAL A 1 97 ? -17.450 0.228 25.705 1.00 88.75 97 VAL A O 1
ATOM 765 N N . GLU A 1 98 ? -19.481 0.961 25.044 1.00 91.06 98 GLU A N 1
ATOM 766 C CA . GLU A 1 98 ? -18.986 2.124 24.311 1.00 91.06 98 GLU A CA 1
ATOM 767 C C . GLU A 1 98 ? -18.166 3.049 25.220 1.00 91.06 98 GLU A C 1
ATOM 769 O O . GLU A 1 98 ? -18.603 3.427 26.311 1.00 91.06 98 GLU A O 1
ATOM 774 N N . THR A 1 99 ? -16.965 3.405 24.769 1.00 87.12 99 THR A N 1
ATOM 775 C CA . THR A 1 99 ? -16.039 4.269 25.513 1.00 87.12 99 THR A CA 1
ATOM 776 C C . THR A 1 99 ? -15.723 5.560 24.761 1.00 87.12 99 THR A C 1
ATOM 778 O O . THR A 1 99 ? -15.686 5.543 23.534 1.00 87.12 99 THR A O 1
ATOM 781 N N . PRO A 1 100 ? -15.390 6.663 25.454 1.00 83.44 100 PRO A N 1
ATOM 782 C CA . PRO A 1 100 ? -14.977 7.896 24.792 1.00 83.44 100 PRO A CA 1
ATOM 783 C C . PRO A 1 100 ? -13.744 7.719 23.895 1.00 83.44 100 PRO A C 1
ATOM 785 O O . PRO A 1 100 ? -12.808 7.002 24.248 1.00 83.44 100 PRO A O 1
ATOM 788 N N . CYS A 1 101 ? -13.726 8.435 22.771 1.00 81.38 101 CYS A N 1
ATOM 789 C CA . CYS A 1 101 ? -12.570 8.531 21.883 1.00 81.38 101 CYS A CA 1
ATOM 790 C C . CYS A 1 101 ? -11.585 9.606 22.350 1.00 81.38 101 CYS A C 1
ATOM 792 O O . CYS A 1 101 ? -11.949 10.776 22.487 1.00 81.38 101 CYS A O 1
ATOM 794 N N . GLU A 1 102 ? -10.312 9.241 22.500 1.00 84.25 102 GLU A N 1
ATOM 795 C CA . GLU A 1 102 ? -9.228 10.221 22.574 1.00 84.25 102 GLU A CA 1
ATOM 796 C C . GLU A 1 102 ? -8.920 10.757 21.165 1.00 84.25 102 GLU A C 1
ATOM 798 O O . GLU A 1 102 ? -8.706 9.991 20.223 1.00 84.25 102 GLU A O 1
ATOM 803 N N . THR A 1 103 ? -8.889 12.084 21.010 1.00 76.00 103 THR A N 1
ATOM 804 C CA . THR A 1 103 ? -8.623 12.755 19.723 1.00 76.00 103 THR A CA 1
ATOM 805 C C . THR A 1 103 ? -7.145 12.722 19.327 1.00 76.00 103 THR A C 1
ATOM 807 O O . THR A 1 103 ? -6.815 12.696 18.140 1.00 76.00 103 THR A O 1
ATOM 810 N N . LEU A 1 104 ? -6.247 12.693 20.316 1.00 84.75 104 LEU A N 1
ATOM 811 C CA . LEU A 1 104 ? -4.794 12.644 20.141 1.00 84.75 104 LEU A CA 1
ATOM 812 C C . LEU A 1 104 ? -4.262 11.236 20.434 1.00 84.75 104 LEU A C 1
ATOM 814 O O . LEU A 1 104 ? -3.568 11.015 21.423 1.00 84.75 104 LEU A O 1
ATOM 818 N N . SER A 1 105 ? -4.584 10.287 19.555 1.00 90.94 105 SER A N 1
ATOM 819 C CA . SER A 1 105 ? -4.102 8.905 19.628 1.00 90.94 105 SER A CA 1
ATOM 820 C C . SER A 1 105 ? -3.479 8.446 18.306 1.00 90.94 105 SER A C 1
ATOM 822 O O . SER A 1 105 ? -3.734 9.019 17.245 1.00 90.94 105 SER A O 1
ATOM 824 N N . TRP A 1 106 ? -2.651 7.397 18.366 1.00 92.56 106 TRP A N 1
ATOM 825 C CA . TRP A 1 106 ? -2.087 6.740 17.183 1.00 92.56 106 TRP A CA 1
ATOM 826 C C . TRP A 1 106 ? -3.157 6.051 16.326 1.00 92.56 106 TRP A C 1
ATOM 828 O O . TRP A 1 106 ? -2.923 5.836 15.136 1.00 92.56 106 TRP A O 1
ATOM 838 N N . ILE A 1 107 ? -4.298 5.705 16.933 1.00 94.81 107 ILE A N 1
ATOM 839 C CA . ILE A 1 107 ? -5.464 5.119 16.280 1.00 94.81 107 ILE A CA 1
ATOM 840 C C . ILE A 1 107 ? -6.723 5.905 16.655 1.00 94.81 107 ILE A C 1
ATOM 842 O O . ILE A 1 107 ? -6.967 6.197 17.828 1.00 94.81 107 ILE A O 1
ATOM 846 N N . LYS A 1 108 ? -7.517 6.270 15.650 1.00 94.88 108 LYS A N 1
ATOM 847 C CA . LYS A 1 108 ? -8.772 7.018 15.809 1.00 94.88 108 LYS A CA 1
ATOM 848 C C . LYS A 1 108 ? -9.957 6.163 15.364 1.00 94.88 108 LYS A C 1
ATOM 850 O O . LYS A 1 108 ? -9.789 5.174 14.651 1.00 94.88 108 LYS A O 1
ATOM 855 N N . GLU A 1 109 ? -11.156 6.540 15.785 1.00 94.81 109 GLU A N 1
ATOM 856 C CA . GLU A 1 109 ? -12.374 5.933 15.254 1.00 94.81 109 GLU A CA 1
ATOM 857 C C . GLU A 1 109 ? -12.568 6.379 13.802 1.00 94.81 109 GLU A C 1
ATOM 859 O O . GLU A 1 109 ? -12.393 7.554 13.476 1.00 94.81 109 GLU A O 1
ATOM 864 N N . PHE A 1 110 ? -12.900 5.434 12.930 1.00 94.88 110 PHE A N 1
ATOM 865 C CA . PHE A 1 110 ? -13.284 5.719 11.559 1.00 94.88 110 PHE A CA 1
ATOM 866 C C . PHE A 1 110 ? -14.797 5.915 11.477 1.00 94.88 110 PHE A C 1
ATOM 868 O O . PHE A 1 110 ? -15.557 5.022 11.857 1.00 94.88 110 PHE A O 1
ATOM 875 N N . ARG A 1 111 ? -15.214 7.067 10.950 1.00 91.62 111 ARG A N 1
ATOM 876 C CA . ARG A 1 111 ? -16.611 7.446 10.739 1.00 91.62 111 ARG A CA 1
ATOM 877 C C . ARG A 1 111 ? -16.794 7.858 9.286 1.00 91.62 111 ARG A C 1
ATOM 879 O O . ARG A 1 111 ? -16.133 8.778 8.816 1.00 91.62 111 ARG A O 1
ATOM 886 N N . GLU A 1 112 ? -17.658 7.153 8.565 1.00 89.31 112 GLU A N 1
ATOM 887 C CA . GLU A 1 112 ? -17.881 7.405 7.132 1.00 89.31 112 GLU A CA 1
ATOM 888 C C . GLU A 1 112 ? -18.581 8.739 6.871 1.00 89.31 112 GLU A C 1
ATOM 890 O O . GLU A 1 112 ? -18.382 9.355 5.828 1.00 89.31 112 GLU A O 1
ATOM 895 N N . ASP A 1 113 ? -19.354 9.222 7.839 1.00 87.50 113 ASP A N 1
ATOM 896 C CA . ASP A 1 113 ? -19.979 10.541 7.831 1.00 87.50 113 ASP A CA 1
ATOM 897 C C . ASP A 1 113 ? -18.992 11.685 8.137 1.00 87.50 113 ASP A C 1
ATOM 899 O O . ASP A 1 113 ? -19.313 12.844 7.876 1.00 87.50 113 ASP A O 1
ATOM 903 N N . ASP A 1 114 ? -17.775 11.379 8.607 1.00 86.75 114 ASP A N 1
ATOM 904 C CA . ASP A 1 114 ? -16.731 12.356 8.953 1.00 86.75 114 ASP A CA 1
ATOM 905 C C . ASP A 1 114 ? -15.413 12.099 8.197 1.00 86.75 114 ASP A C 1
ATOM 907 O O . ASP A 1 114 ? -14.350 11.837 8.763 1.00 86.75 114 ASP A O 1
ATOM 911 N N . MET A 1 115 ? -15.481 12.174 6.865 1.00 91.12 115 MET A N 1
ATOM 912 C CA . MET A 1 115 ? -14.309 12.048 5.984 1.00 91.12 115 MET A CA 1
ATOM 913 C C . MET A 1 115 ? -13.745 13.392 5.501 1.00 91.12 115 MET A C 1
ATOM 915 O O . MET A 1 115 ? -12.806 13.411 4.702 1.00 91.12 115 MET A O 1
ATOM 919 N N . ALA A 1 116 ? -14.301 14.521 5.951 1.00 85.38 116 ALA A N 1
ATOM 920 C CA . ALA A 1 116 ? -13.951 15.851 5.440 1.00 85.38 116 ALA A CA 1
ATOM 921 C C . ALA A 1 116 ? -12.464 16.197 5.631 1.00 85.38 116 ALA A C 1
ATOM 923 O O . ALA A 1 116 ? -11.863 16.855 4.784 1.00 85.38 116 ALA A O 1
ATOM 924 N N . ASN A 1 117 ? -11.862 15.692 6.709 1.00 87.62 117 ASN A N 1
ATOM 925 C CA . ASN A 1 117 ? -10.491 16.019 7.100 1.00 87.62 117 ASN A CA 1
ATOM 926 C C . ASN A 1 117 ? -9.462 14.967 6.644 1.00 87.62 117 ASN A C 1
ATOM 928 O O . ASN A 1 117 ? -8.304 14.998 7.055 1.00 87.62 117 ASN A O 1
ATOM 932 N N . VAL A 1 118 ? -9.857 13.995 5.811 1.00 94.12 118 VAL A N 1
ATOM 933 C CA . VAL A 1 118 ? -8.949 12.926 5.364 1.00 94.12 118 VAL A CA 1
ATOM 934 C C . VAL A 1 118 ? -7.804 13.521 4.551 1.00 94.12 118 VAL A C 1
ATOM 936 O O . VAL A 1 118 ? -7.987 13.940 3.412 1.00 94.12 118 VAL A O 1
ATOM 939 N N . MET A 1 119 ? -6.598 13.513 5.119 1.00 94.75 119 MET A N 1
ATOM 940 C CA . MET A 1 119 ? -5.392 14.074 4.498 1.00 94.75 119 MET A CA 1
ATOM 941 C C . MET A 1 119 ? -5.540 15.541 4.030 1.00 94.75 119 MET A C 1
ATOM 943 O O . MET A 1 119 ? -4.906 15.942 3.052 1.00 94.75 119 MET A O 1
ATOM 947 N N . ASP A 1 120 ? -6.353 16.343 4.722 1.00 93.25 120 ASP A N 1
ATOM 948 C CA . ASP A 1 120 ? -6.606 17.769 4.437 1.00 93.25 120 ASP A CA 1
ATOM 949 C C . ASP A 1 120 ? -5.332 18.628 4.353 1.00 93.25 120 ASP A C 1
ATOM 951 O O . ASP A 1 120 ? -5.228 19.531 3.520 1.00 93.25 120 ASP A O 1
ATOM 955 N N . TYR A 1 121 ? -4.306 18.278 5.126 1.00 90.88 121 TYR A N 1
ATOM 956 C CA . TYR A 1 121 ? -2.997 18.921 5.133 1.00 90.88 121 TYR A CA 1
ATOM 957 C C . TYR A 1 121 ? -2.319 18.931 3.754 1.00 90.88 121 TYR A C 1
ATOM 959 O O . TYR A 1 121 ? -1.410 19.731 3.529 1.00 90.88 121 TYR A O 1
ATOM 967 N N . LEU A 1 122 ? -2.728 18.055 2.825 1.00 91.69 122 LEU A N 1
ATOM 968 C CA . LEU A 1 122 ? -2.262 18.078 1.435 1.00 91.69 122 LEU A CA 1
ATOM 969 C C . LEU A 1 122 ? -2.757 19.316 0.673 1.00 91.69 122 LEU A C 1
ATOM 971 O O . LEU A 1 122 ? -2.070 19.761 -0.244 1.00 91.69 122 LEU A O 1
ATOM 975 N N . LEU A 1 123 ? -3.916 19.862 1.048 1.00 90.19 123 LEU A N 1
ATOM 976 C CA . LEU A 1 123 ? -4.457 21.116 0.520 1.00 90.19 123 LEU A CA 1
ATOM 977 C C . LEU A 1 123 ? -3.911 22.324 1.284 1.00 90.19 123 LEU A C 1
ATOM 979 O O . LEU A 1 123 ? -3.569 23.331 0.668 1.00 90.19 123 LEU A O 1
ATOM 983 N N . GLU A 1 124 ? -3.792 22.226 2.611 1.00 88.25 124 GLU A N 1
ATOM 984 C CA . GLU A 1 124 ? -3.267 23.323 3.440 1.00 88.25 124 GLU A CA 1
ATOM 985 C C . GLU A 1 124 ? -1.792 23.618 3.155 1.00 88.25 124 GLU A C 1
ATOM 987 O O . GLU A 1 124 ? -1.352 24.770 3.184 1.00 88.25 124 GLU A O 1
ATOM 992 N N . LYS A 1 125 ? -1.010 22.560 2.909 1.00 86.69 125 LYS A N 1
ATOM 993 C CA . LYS A 1 125 ? 0.429 22.617 2.636 1.00 86.69 125 LYS A CA 1
ATOM 994 C C . LYS A 1 125 ? 0.752 21.741 1.422 1.00 86.69 125 LYS A C 1
ATOM 996 O O . LYS A 1 125 ? 1.288 20.638 1.591 1.00 86.69 125 LYS A O 1
ATOM 1001 N N . PRO A 1 126 ? 0.435 22.218 0.204 1.00 84.56 126 PRO A N 1
ATOM 1002 C CA . PRO A 1 126 ? 0.710 21.483 -1.022 1.00 84.56 126 PRO A CA 1
ATOM 1003 C C . PRO A 1 126 ? 2.196 21.145 -1.142 1.00 84.56 126 PRO A C 1
ATOM 1005 O O . PRO A 1 126 ? 3.057 21.962 -0.820 1.00 84.56 126 PRO A O 1
ATOM 1008 N N . SER A 1 127 ? 2.499 19.931 -1.604 1.00 82.69 127 SER A N 1
ATOM 1009 C CA . SER A 1 127 ? 3.883 19.536 -1.878 1.00 82.69 127 SER A CA 1
ATOM 1010 C C . SER A 1 127 ? 4.375 20.204 -3.159 1.00 82.69 127 SER A C 1
ATOM 1012 O O . SER A 1 127 ? 3.624 20.342 -4.124 1.00 82.69 127 SER A O 1
ATOM 1014 N N . GLU A 1 128 ? 5.657 20.562 -3.188 1.00 81.38 128 GLU A N 1
ATOM 1015 C CA . GLU A 1 128 ? 6.327 21.071 -4.392 1.00 81.38 128 GLU A CA 1
ATOM 1016 C C . GLU A 1 128 ? 6.383 20.018 -5.511 1.00 81.38 128 GLU A C 1
ATOM 1018 O O . GLU A 1 128 ? 6.436 20.353 -6.694 1.00 81.38 128 GLU A O 1
ATOM 1023 N N . LEU A 1 129 ? 6.360 18.732 -5.142 1.00 82.50 129 LEU A N 1
ATOM 1024 C CA . LEU A 1 129 ? 6.365 17.619 -6.083 1.00 82.50 129 LEU A CA 1
ATOM 1025 C C . LEU A 1 129 ? 4.938 17.146 -6.381 1.00 82.50 129 LEU A C 1
ATOM 1027 O O . LEU A 1 129 ? 4.141 16.985 -5.453 1.00 82.50 129 LEU A O 1
ATOM 1031 N N . PRO A 1 130 ? 4.631 16.784 -7.642 1.00 87.06 130 PRO A N 1
ATOM 1032 C CA . PRO A 1 130 ? 3.373 16.137 -7.978 1.00 87.06 130 PRO A CA 1
ATOM 1033 C C . PRO A 1 130 ? 3.162 14.872 -7.141 1.00 87.06 130 PRO A C 1
ATOM 1035 O O . PRO A 1 130 ? 3.933 13.905 -7.210 1.00 87.06 130 PRO A O 1
ATOM 1038 N N . LEU A 1 131 ? 2.099 14.870 -6.339 1.00 91.38 131 LEU A N 1
ATOM 1039 C CA . LEU A 1 131 ? 1.750 13.731 -5.506 1.00 91.38 131 LEU A CA 1
ATOM 1040 C C . LEU A 1 131 ? 0.858 12.771 -6.274 1.00 91.38 131 LEU A C 1
ATOM 1042 O O . LEU A 1 131 ? -0.146 13.137 -6.879 1.00 91.38 131 LEU A O 1
ATOM 1046 N N . ARG A 1 132 ? 1.204 11.491 -6.187 1.00 93.81 132 ARG A N 1
ATOM 1047 C CA . ARG A 1 132 ? 0.308 10.412 -6.571 1.00 93.81 132 ARG A CA 1
ATOM 1048 C C . ARG A 1 132 ? -0.431 9.923 -5.337 1.00 93.81 132 ARG A C 1
ATOM 1050 O O . ARG A 1 132 ? 0.198 9.383 -4.422 1.00 93.81 132 ARG A O 1
ATOM 1057 N N . ILE A 1 133 ? -1.750 10.062 -5.357 1.00 96.50 133 ILE A N 1
ATOM 1058 C CA . ILE A 1 133 ? -2.651 9.506 -4.352 1.00 96.50 133 ILE A CA 1
ATOM 1059 C C . ILE A 1 133 ? -3.138 8.145 -4.852 1.00 96.50 133 ILE A C 1
ATOM 1061 O O . ILE A 1 133 ? -3.446 7.962 -6.033 1.00 96.50 133 ILE A O 1
ATOM 1065 N N . LYS A 1 134 ? -3.088 7.141 -3.979 1.00 97.44 134 LYS A N 1
ATOM 1066 C CA . LYS A 1 134 ? -3.560 5.789 -4.285 1.00 97.44 134 LYS A CA 1
ATOM 1067 C C . LYS A 1 134 ? -3.961 5.046 -3.023 1.00 97.44 134 LYS A C 1
ATOM 1069 O O . LYS A 1 134 ? -3.392 5.299 -1.958 1.00 97.44 134 LYS A O 1
ATOM 1074 N N . VAL A 1 135 ? -4.837 4.070 -3.192 1.00 98.06 135 VAL A N 1
ATOM 1075 C CA . VAL A 1 135 ? -5.142 3.054 -2.191 1.00 98.06 135 VAL A CA 1
ATOM 1076 C C . VAL A 1 135 ? -4.362 1.781 -2.509 1.00 98.06 135 VAL A C 1
ATOM 1078 O O . VAL A 1 135 ? -4.175 1.418 -3.671 1.00 98.06 135 VAL A O 1
ATOM 1081 N N . ALA A 1 136 ? -3.857 1.126 -1.470 1.00 97.50 136 ALA A N 1
ATOM 1082 C CA . ALA A 1 136 ? -3.312 -0.221 -1.532 1.00 97.50 136 ALA A CA 1
ATOM 1083 C C . ALA A 1 136 ? -4.041 -1.089 -0.508 1.00 97.50 136 ALA A C 1
ATOM 1085 O O . ALA A 1 136 ? -4.033 -0.760 0.679 1.00 97.50 136 ALA A O 1
ATOM 1086 N N . PHE A 1 137 ? -4.633 -2.187 -0.961 1.00 96.38 137 PHE A N 1
ATOM 1087 C CA . PHE A 1 137 ? -5.234 -3.187 -0.088 1.00 96.38 137 PHE A CA 1
ATOM 1088 C C . PHE A 1 137 ? -4.139 -4.019 0.592 1.00 96.38 137 PHE A C 1
ATOM 1090 O O . PHE A 1 137 ? -2.975 -4.032 0.167 1.00 96.38 137 PHE A O 1
ATOM 1097 N N . GLY A 1 138 ? -4.494 -4.630 1.714 1.00 93.88 138 GLY A N 1
ATOM 1098 C CA . GLY A 1 138 ? -3.577 -5.364 2.577 1.00 93.88 138 GLY A CA 1
ATOM 1099 C C . GLY A 1 138 ? -3.872 -5.065 4.037 1.00 93.88 138 GLY A C 1
ATOM 1100 O O . GLY A 1 138 ? -4.949 -4.579 4.362 1.00 93.88 138 GL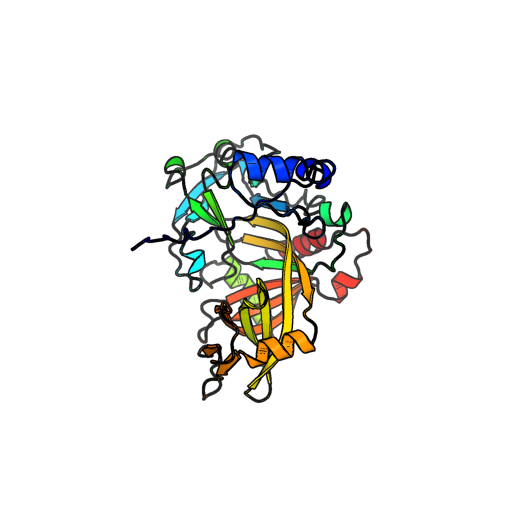Y A O 1
ATOM 1101 N N . GLN A 1 139 ? -2.909 -5.330 4.914 1.00 92.69 139 GLN A N 1
ATOM 1102 C CA . GLN A 1 139 ? -3.110 -5.264 6.358 1.00 92.69 139 GLN A CA 1
ATOM 1103 C C . GLN A 1 139 ? -2.021 -4.460 7.066 1.00 92.69 139 GLN A C 1
ATOM 1105 O O . GLN A 1 139 ? -0.849 -4.434 6.658 1.00 92.69 139 GLN A O 1
ATOM 1110 N N . LEU A 1 140 ? -2.405 -3.834 8.182 1.00 94.44 140 LEU A N 1
ATOM 1111 C CA . LEU A 1 140 ? -1.464 -3.225 9.112 1.00 94.44 140 LEU A CA 1
ATOM 1112 C C . LEU A 1 140 ? -0.866 -4.308 10.020 1.00 94.44 140 LEU A C 1
ATOM 1114 O O . LEU A 1 140 ? -1.536 -4.914 10.851 1.00 94.44 140 LEU A O 1
ATOM 1118 N N . CYS A 1 141 ? 0.425 -4.539 9.835 1.00 94.31 141 CYS A N 1
ATOM 1119 C CA . CYS A 1 141 ? 1.218 -5.553 10.508 1.00 94.31 141 CYS A CA 1
ATOM 1120 C C . CYS A 1 141 ? 1.970 -4.935 11.688 1.00 94.31 141 CYS A C 1
ATOM 1122 O O . CYS A 1 141 ? 2.507 -3.831 11.571 1.00 94.31 141 CYS A O 1
ATOM 1124 N N . PHE A 1 142 ? 2.085 -5.661 12.797 1.00 93.56 142 PHE A N 1
ATOM 1125 C CA . PHE A 1 142 ? 2.693 -5.178 14.033 1.00 93.56 142 PHE A CA 1
ATOM 1126 C C . PHE A 1 142 ? 3.853 -6.069 14.478 1.00 93.56 142 PHE A C 1
ATOM 1128 O O . PHE A 1 142 ? 3.767 -7.297 14.499 1.00 93.56 142 PHE A O 1
ATOM 1135 N N . LYS A 1 143 ? 4.935 -5.424 14.910 1.00 92.94 143 LYS A N 1
ATOM 1136 C CA . LYS A 1 143 ? 6.022 -6.025 15.684 1.00 92.94 143 LYS A CA 1
ATOM 1137 C C . LYS A 1 143 ? 5.911 -5.497 17.108 1.00 92.94 143 LYS A C 1
ATOM 1139 O O . LYS A 1 143 ? 6.238 -4.340 17.371 1.00 92.94 143 LYS A O 1
ATOM 1144 N N . LEU A 1 144 ? 5.399 -6.333 18.006 1.00 92.38 144 LEU A N 1
ATOM 1145 C CA . LEU A 1 144 ? 5.193 -5.979 19.409 1.00 92.38 144 LEU A CA 1
ATOM 1146 C C . LEU A 1 144 ? 6.520 -5.999 20.169 1.00 92.38 144 LEU A C 1
ATOM 1148 O O . LEU A 1 144 ? 7.279 -6.966 20.086 1.00 92.38 144 LEU A O 1
ATOM 1152 N N . ARG A 1 145 ? 6.775 -4.943 20.937 1.00 89.00 145 ARG A N 1
ATOM 1153 C CA . ARG A 1 145 ? 7.942 -4.802 21.819 1.00 89.00 145 ARG A CA 1
ATOM 1154 C C . ARG A 1 145 ? 7.577 -5.049 23.277 1.00 89.00 145 ARG A C 1
ATOM 1156 O O . ARG A 1 145 ? 8.387 -5.586 24.026 1.00 89.00 145 ARG A O 1
ATOM 1163 N N . SER A 1 146 ? 6.346 -4.717 23.667 1.00 81.00 146 SER A N 1
ATOM 1164 C CA . SER A 1 146 ? 5.839 -4.970 25.016 1.00 81.00 146 SER A CA 1
ATOM 1165 C C . SER A 1 146 ? 5.110 -6.310 25.117 1.00 81.00 146 SER A C 1
ATOM 1167 O O . SER A 1 146 ? 4.263 -6.638 24.287 1.00 81.00 146 SER A O 1
ATOM 1169 N N . ILE A 1 147 ? 5.379 -7.066 26.186 1.00 75.44 147 ILE A N 1
ATOM 1170 C CA . ILE A 1 147 ? 4.630 -8.292 26.512 1.00 75.44 147 ILE A CA 1
ATOM 1171 C C . ILE A 1 147 ? 3.166 -8.014 26.871 1.00 75.44 147 ILE A C 1
ATOM 1173 O O . ILE A 1 147 ? 2.335 -8.893 26.685 1.00 75.44 147 ILE A O 1
ATOM 1177 N N . ARG A 1 148 ? 2.839 -6.793 27.323 1.00 73.81 148 ARG A N 1
ATOM 1178 C CA . ARG A 1 148 ? 1.475 -6.400 27.721 1.00 73.81 148 ARG A CA 1
ATOM 1179 C C . ARG A 1 148 ? 0.469 -6.522 26.575 1.00 73.81 148 ARG A C 1
ATOM 1181 O O . ARG A 1 148 ? -0.707 -6.777 26.809 1.00 73.81 148 ARG A O 1
ATOM 1188 N N . CYS A 1 149 ? 0.950 -6.368 25.344 1.00 74.69 149 CYS A N 1
ATOM 1189 C CA . CYS A 1 149 ? 0.134 -6.398 24.137 1.00 74.69 149 CYS A CA 1
ATOM 1190 C C . CYS A 1 149 ? -0.059 -7.816 23.577 1.00 74.69 149 CYS A C 1
ATOM 1192 O O . CYS A 1 149 ? -0.846 -7.994 22.654 1.00 74.69 149 CYS A O 1
ATOM 1194 N N . LYS A 1 150 ? 0.662 -8.827 24.084 1.00 74.50 150 LYS A N 1
ATOM 1195 C CA . LYS A 1 150 ? 0.578 -10.196 23.559 1.00 74.50 150 LYS A CA 1
ATOM 1196 C C . LYS A 1 150 ? -0.657 -10.904 24.113 1.00 74.50 150 LYS A C 1
ATOM 1198 O O . LYS A 1 150 ? -0.726 -11.137 25.314 1.00 74.50 150 LYS A O 1
ATOM 1203 N N . SER A 1 151 ? -1.581 -11.280 23.228 1.00 65.00 151 SER A N 1
ATOM 1204 C CA . SER A 1 151 ? -2.742 -12.139 23.529 1.00 65.00 151 SER A CA 1
ATOM 1205 C C . SER A 1 151 ? -3.703 -11.614 24.605 1.00 65.00 151 SER A C 1
ATOM 1207 O O . SER A 1 151 ? -4.506 -12.373 25.141 1.00 65.00 151 SER A O 1
ATOM 1209 N N . SER A 1 152 ? -3.643 -10.318 24.905 1.00 75.94 152 SER A N 1
ATOM 1210 C CA . SER A 1 152 ? -4.583 -9.647 25.799 1.00 75.94 152 SER A CA 1
ATOM 1211 C C . SER A 1 152 ? -5.760 -9.112 24.992 1.00 75.94 152 SER A C 1
ATOM 1213 O O . SER A 1 152 ? -5.574 -8.573 23.901 1.00 75.94 152 SER A O 1
ATOM 1215 N N . THR A 1 153 ? -6.962 -9.227 25.551 1.00 90.25 153 THR A N 1
ATOM 1216 C CA . THR A 1 153 ? -8.109 -8.419 25.121 1.00 90.25 153 THR A CA 1
ATOM 1217 C C . THR A 1 153 ? -7.925 -7.008 25.688 1.00 90.25 153 THR A C 1
ATOM 1219 O O . THR A 1 153 ? -7.646 -6.857 26.875 1.00 90.25 153 THR A O 1
ATOM 1222 N N . ILE A 1 154 ? -8.010 -5.986 24.841 1.00 91.62 154 ILE A N 1
ATOM 1223 C CA . ILE A 1 154 ? -7.662 -4.590 25.127 1.00 91.62 154 ILE A CA 1
ATOM 1224 C C . ILE A 1 154 ? -8.892 -3.729 24.828 1.00 91.62 154 ILE A C 1
ATOM 1226 O O . ILE A 1 154 ? -9.470 -3.838 23.745 1.00 91.62 154 ILE A O 1
ATOM 1230 N N . ALA A 1 155 ? -9.314 -2.899 25.782 1.00 92.19 155 ALA A N 1
ATOM 1231 C CA . ALA A 1 155 ? -10.370 -1.916 25.539 1.00 92.19 155 ALA A CA 1
ATOM 1232 C C . ALA A 1 155 ? -9.843 -0.758 24.687 1.00 92.19 155 ALA A C 1
ATOM 1234 O O . ALA A 1 155 ? -8.638 -0.505 24.615 1.00 92.19 155 ALA A O 1
ATOM 1235 N N . TRP A 1 156 ? -10.755 -0.048 24.030 1.00 94.19 156 TRP A N 1
ATOM 1236 C CA . TRP A 1 156 ? -10.404 1.043 23.128 1.00 94.19 156 TRP A CA 1
ATOM 1237 C C . TRP A 1 156 ? -9.521 2.132 23.775 1.00 94.19 156 TRP A C 1
ATOM 1239 O O . TRP A 1 156 ? -8.465 2.424 23.207 1.00 94.19 156 TRP A O 1
ATOM 1249 N N . PRO A 1 157 ? -9.817 2.665 24.979 1.00 93.12 157 PRO A N 1
ATOM 1250 C CA . PRO A 1 157 ? -8.973 3.690 25.597 1.00 93.12 157 PRO A CA 1
ATOM 1251 C C . PRO A 1 157 ? -7.563 3.182 25.935 1.00 93.12 157 PRO A C 1
ATOM 1253 O O . PRO A 1 157 ? -6.580 3.915 25.836 1.00 93.12 157 PRO A O 1
ATOM 1256 N N . GLU A 1 158 ? -7.423 1.920 26.334 1.00 91.50 158 GLU A N 1
ATOM 1257 C CA . GLU A 1 158 ? -6.136 1.282 26.602 1.00 91.50 158 GLU A CA 1
ATOM 1258 C C . GLU A 1 158 ? -5.33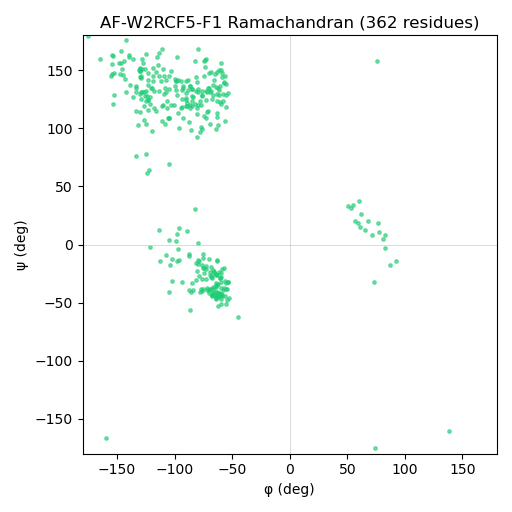0 1.072 25.321 1.00 91.50 158 GLU A C 1
ATOM 1260 O O . GLU A 1 158 ? -4.115 1.279 25.328 1.00 91.50 158 GLU A O 1
ATOM 1265 N N . LEU A 1 159 ? -5.993 0.711 24.218 1.00 92.69 159 LEU A N 1
ATOM 1266 C CA . LEU A 1 159 ? -5.362 0.612 22.904 1.00 92.69 159 LEU A CA 1
ATOM 1267 C C . LEU A 1 159 ? -4.837 1.981 22.461 1.00 92.69 159 LEU A C 1
ATOM 1269 O O . LEU A 1 159 ? -3.694 2.083 22.009 1.00 92.69 159 LEU A O 1
ATOM 1273 N N . GLN A 1 160 ? -5.636 3.034 22.642 1.00 93.62 160 GLN A N 1
ATOM 1274 C CA . GLN A 1 160 ? -5.289 4.400 22.255 1.00 93.62 160 GLN A CA 1
ATOM 1275 C C . GLN A 1 160 ? -4.079 4.969 23.016 1.00 93.62 160 GLN A C 1
ATOM 1277 O O . GLN A 1 160 ? -3.367 5.815 22.470 1.00 93.62 160 GLN A O 1
ATOM 1282 N N . LYS A 1 161 ? -3.801 4.470 24.227 1.00 91.94 161 LYS A N 1
ATOM 1283 C CA . LYS A 1 161 ? -2.664 4.887 25.069 1.00 91.94 161 LYS A CA 1
ATOM 1284 C C . LYS A 1 161 ? -1.324 4.265 24.679 1.00 91.94 161 LYS A C 1
ATOM 1286 O O . LYS A 1 161 ? -0.291 4.719 25.178 1.00 91.94 161 LYS A O 1
ATOM 1291 N N . LEU A 1 162 ? -1.323 3.237 23.829 1.00 90.94 162 LEU A N 1
ATOM 1292 C CA . LEU A 1 162 ? -0.087 2.604 23.371 1.00 90.94 162 LEU A CA 1
ATOM 1293 C C . LEU A 1 162 ? 0.735 3.576 22.518 1.00 90.94 162 LEU A C 1
ATOM 1295 O O . LEU A 1 162 ? 0.190 4.305 21.690 1.00 90.94 162 LEU A O 1
ATOM 1299 N N . ARG A 1 163 ? 2.060 3.559 22.667 1.00 87.12 163 ARG A N 1
ATOM 1300 C CA . ARG A 1 163 ? 2.959 4.414 21.883 1.00 87.12 163 ARG A CA 1
ATOM 1301 C C . ARG A 1 163 ? 3.690 3.628 20.799 1.00 87.12 163 ARG A C 1
ATOM 1303 O O . ARG A 1 163 ? 4.243 2.546 21.007 1.00 87.12 163 ARG A O 1
ATOM 1310 N N . ASN A 1 164 ? 3.706 4.208 19.602 1.00 83.06 164 ASN A N 1
ATOM 1311 C CA . ASN A 1 164 ? 4.513 3.708 18.495 1.00 83.06 164 ASN A CA 1
ATOM 1312 C C . ASN A 1 164 ? 6.008 3.849 18.843 1.00 83.06 164 ASN A C 1
ATOM 1314 O O . ASN A 1 164 ? 6.402 4.802 19.509 1.00 83.06 164 ASN A O 1
ATOM 1318 N N . LEU A 1 165 ? 6.832 2.916 18.364 1.00 83.81 165 LEU A N 1
ATOM 1319 C CA . LEU A 1 165 ? 8.265 2.722 18.629 1.00 83.81 165 LEU A CA 1
ATOM 1320 C C . LEU A 1 165 ? 8.601 2.169 20.021 1.00 83.81 165 LEU A C 1
ATOM 1322 O O . LEU A 1 165 ? 9.556 1.392 20.131 1.00 83.81 165 LEU A O 1
ATOM 1326 N N . ASP A 1 166 ? 7.804 2.502 21.032 1.00 85.38 166 ASP A N 1
ATOM 1327 C CA . ASP A 1 166 ? 7.986 2.057 22.415 1.00 85.38 166 ASP A CA 1
ATOM 1328 C C . ASP A 1 166 ? 7.303 0.694 22.649 1.00 85.38 166 ASP A C 1
ATOM 1330 O O . ASP A 1 166 ? 7.963 -0.290 23.003 1.00 85.38 166 ASP A O 1
ATOM 1334 N N . GLU A 1 167 ? 6.000 0.582 22.373 1.00 89.81 167 GLU A N 1
ATOM 1335 C CA . GLU A 1 167 ? 5.225 -0.648 22.581 1.00 89.81 167 GLU A CA 1
ATOM 1336 C C . GLU A 1 167 ? 5.144 -1.522 21.331 1.00 89.81 167 GLU A C 1
ATOM 1338 O O . GLU A 1 167 ? 5.109 -2.754 21.441 1.00 89.81 167 GLU A O 1
ATOM 1343 N N . PHE A 1 168 ? 5.140 -0.915 20.146 1.00 91.69 168 PHE A N 1
ATOM 1344 C CA . PHE A 1 168 ? 5.057 -1.622 18.871 1.00 91.69 168 PHE A CA 1
ATOM 1345 C C . PHE A 1 168 ? 5.674 -0.820 17.724 1.00 91.69 168 PHE A C 1
ATOM 1347 O O . PHE A 1 168 ? 5.848 0.391 17.798 1.00 91.69 168 PHE A O 1
ATOM 1354 N N . THR A 1 169 ? 5.965 -1.498 16.620 1.00 91.88 169 THR A N 1
ATOM 1355 C CA . THR A 1 169 ? 6.255 -0.862 15.326 1.00 91.88 169 THR A CA 1
ATOM 1356 C C . THR A 1 169 ? 5.385 -1.467 14.241 1.00 91.88 169 THR A C 1
ATOM 1358 O O . THR A 1 169 ? 5.039 -2.646 14.332 1.00 91.88 169 THR A O 1
ATOM 1361 N N . THR A 1 170 ? 5.059 -0.691 13.208 1.00 93.00 170 THR A N 1
ATOM 1362 C CA . THR A 1 170 ? 4.124 -1.119 12.163 1.00 93.00 170 THR A CA 1
ATOM 1363 C C . THR A 1 170 ? 4.768 -1.274 10.793 1.00 93.00 170 THR A C 1
ATOM 1365 O O . THR A 1 170 ? 5.767 -0.629 10.461 1.00 93.00 170 THR A O 1
ATOM 1368 N N . ARG A 1 171 ? 4.151 -2.121 9.969 1.00 92.25 171 ARG A N 1
ATOM 1369 C CA . ARG A 1 171 ? 4.463 -2.297 8.553 1.00 92.25 171 ARG A CA 1
ATOM 1370 C C . ARG A 1 171 ? 3.177 -2.576 7.779 1.00 92.25 171 ARG A C 1
ATOM 1372 O O . ARG A 1 171 ? 2.273 -3.203 8.299 1.00 92.25 171 ARG A O 1
ATOM 1379 N N . TRP A 1 172 ? 3.081 -2.106 6.541 1.00 93.88 172 TRP A N 1
ATOM 1380 C CA . TRP A 1 172 ? 1.986 -2.511 5.651 1.00 93.88 172 TRP A CA 1
ATOM 1381 C C . TRP A 1 172 ? 2.369 -3.790 4.917 1.00 93.88 172 TRP A C 1
ATOM 1383 O O . TRP A 1 172 ? 3.492 -3.834 4.407 1.00 93.88 172 TRP A O 1
ATOM 1393 N N . SER A 1 173 ? 1.461 -4.761 4.807 1.00 90.81 173 SER A N 1
ATOM 1394 C CA . SER A 1 173 ? 1.728 -6.008 4.075 1.00 90.81 173 SER A CA 1
ATOM 1395 C C . SER A 1 173 ? 2.014 -5.742 2.588 1.00 90.81 173 SER A C 1
ATOM 1397 O O . SER A 1 173 ? 3.003 -6.211 2.039 1.00 90.81 173 SER A O 1
ATOM 1399 N N . ASN A 1 174 ? 1.231 -4.860 1.955 1.00 85.12 174 ASN A N 1
ATOM 1400 C CA . ASN A 1 174 ? 1.216 -4.605 0.503 1.00 85.12 174 ASN A CA 1
ATOM 1401 C C . ASN A 1 174 ? 0.839 -5.823 -0.356 1.00 85.12 174 ASN A C 1
ATOM 1403 O O . ASN A 1 174 ? 1.090 -5.775 -1.559 1.00 85.12 174 ASN A O 1
ATOM 1407 N N . PHE A 1 175 ? 0.282 -6.882 0.218 1.00 87.81 175 PHE A N 1
ATOM 1408 C CA . PHE A 1 175 ? -0.230 -8.031 -0.520 1.00 87.81 175 PHE A CA 1
ATOM 1409 C C . PHE A 1 175 ? -1.587 -8.447 0.042 1.00 87.81 175 PHE A C 1
ATOM 1411 O O . PHE A 1 175 ? -1.941 -8.099 1.175 1.00 87.81 175 PHE A O 1
ATOM 1418 N N . CYS A 1 176 ? -2.312 -9.172 -0.793 1.00 90.38 176 CYS A N 1
ATOM 1419 C CA . CYS A 1 176 ? -3.594 -9.788 -0.537 1.00 90.38 176 CYS A CA 1
ATOM 1420 C C . CYS A 1 176 ? -3.515 -11.251 -0.979 1.00 90.38 176 CYS A C 1
ATOM 1422 O O . CYS A 1 176 ? -2.777 -11.602 -1.903 1.00 90.38 176 CYS A O 1
ATOM 1424 N N . THR A 1 177 ? -4.320 -12.068 -0.324 1.00 88.50 177 THR A N 1
ATOM 1425 C CA . THR A 1 177 ? -4.581 -13.467 -0.644 1.00 88.50 177 THR A CA 1
ATOM 1426 C C . THR A 1 177 ? -6.095 -13.625 -0.798 1.00 88.50 177 THR A C 1
ATOM 1428 O O . THR A 1 177 ? -6.874 -12.766 -0.371 1.00 88.50 177 THR A O 1
ATOM 1431 N N . ARG A 1 178 ? -6.546 -14.724 -1.405 1.00 88.38 178 ARG A N 1
ATOM 1432 C CA . ARG A 1 178 ? -7.978 -15.068 -1.494 1.00 88.38 178 ARG A CA 1
ATOM 1433 C C . ARG A 1 178 ? -8.509 -15.751 -0.218 1.00 88.38 178 ARG A C 1
ATOM 1435 O O . ARG A 1 178 ? -9.395 -16.594 -0.298 1.00 88.38 178 ARG A O 1
ATOM 1442 N N . SER A 1 179 ? -7.955 -15.428 0.953 1.00 85.44 179 SER A N 1
ATOM 1443 C CA . SER A 1 179 ? -8.399 -15.975 2.246 1.00 85.44 179 SER A CA 1
ATOM 1444 C C . SER A 1 179 ? -9.582 -15.207 2.846 1.00 85.44 179 SER A C 1
ATOM 1446 O O . SER A 1 179 ? -10.438 -15.804 3.495 1.00 85.44 179 SER A O 1
ATOM 1448 N N . SER A 1 180 ? -9.644 -13.893 2.607 1.00 85.44 180 SER A N 1
ATOM 1449 C CA . SER A 1 180 ? -10.697 -12.999 3.096 1.00 85.44 180 SER A CA 1
ATOM 1450 C C . SER A 1 180 ? -11.913 -13.017 2.158 1.00 85.44 180 SER A C 1
ATOM 1452 O O . SER A 1 180 ? -11.747 -12.756 0.960 1.00 85.44 180 SER A O 1
ATOM 1454 N N . PRO A 1 181 ? -13.143 -13.249 2.664 1.00 90.44 181 PRO A N 1
ATOM 1455 C CA . PRO A 1 181 ? -14.360 -13.196 1.852 1.00 90.44 181 PRO A CA 1
ATOM 1456 C C . PRO A 1 181 ? -14.544 -11.863 1.115 1.00 90.44 181 PRO A C 1
ATOM 1458 O O . PRO A 1 181 ? -14.942 -11.860 -0.048 1.00 90.44 181 PRO A O 1
ATOM 1461 N N . SER A 1 182 ? -14.201 -10.738 1.753 1.00 90.19 182 SER A N 1
ATOM 1462 C CA . SER A 1 182 ? -14.301 -9.402 1.151 1.00 90.19 182 SER A CA 1
ATOM 1463 C C . SER A 1 182 ? -13.347 -9.236 -0.031 1.00 90.19 182 SER A C 1
ATOM 1465 O O . SER A 1 182 ? -13.711 -8.671 -1.062 1.00 90.19 182 SER A O 1
ATOM 1467 N N . ILE A 1 183 ? -12.121 -9.755 0.092 1.00 92.00 183 ILE A N 1
ATOM 1468 C CA . ILE A 1 183 ? -11.140 -9.726 -0.997 1.00 92.00 183 ILE A CA 1
ATOM 1469 C C . ILE A 1 183 ? -11.556 -10.664 -2.131 1.00 92.00 183 ILE A C 1
ATOM 1471 O O . ILE A 1 183 ? -11.398 -10.294 -3.291 1.00 92.00 183 ILE A O 1
ATOM 1475 N N . VAL A 1 184 ? -12.110 -11.840 -1.819 1.00 93.12 184 VAL A N 1
ATOM 1476 C CA . VAL A 1 184 ? -12.653 -12.762 -2.830 1.00 93.12 184 VAL A CA 1
ATOM 1477 C C . VAL A 1 184 ? -13.770 -12.088 -3.621 1.00 93.12 184 VAL A C 1
ATOM 1479 O O . VAL A 1 184 ? -13.675 -12.024 -4.841 1.00 93.12 184 VAL A O 1
ATOM 1482 N N . ALA A 1 185 ? -14.762 -11.504 -2.944 1.00 93.81 185 ALA A N 1
ATOM 1483 C CA . ALA A 1 185 ? -15.873 -10.818 -3.601 1.00 93.81 185 ALA A CA 1
ATOM 1484 C C . ALA A 1 185 ? -15.400 -9.655 -4.490 1.00 93.81 185 ALA A C 1
ATOM 1486 O O . ALA A 1 185 ? -15.853 -9.519 -5.626 1.00 93.81 185 ALA A O 1
ATOM 1487 N N . LEU A 1 186 ? -14.451 -8.846 -4.004 1.00 94.06 186 LEU A N 1
ATOM 1488 C CA . LEU A 1 186 ? -13.869 -7.758 -4.790 1.00 94.06 186 LEU A CA 1
ATOM 1489 C C . LEU A 1 186 ? -13.115 -8.281 -6.018 1.00 94.06 186 LEU A C 1
ATOM 1491 O O . LEU A 1 186 ? -13.247 -7.718 -7.100 1.00 94.06 186 LEU A O 1
ATOM 1495 N N . MET A 1 187 ? -12.315 -9.336 -5.866 1.00 94.25 187 MET A N 1
ATOM 1496 C CA . MET A 1 187 ? -11.565 -9.916 -6.980 1.00 94.25 187 MET A CA 1
ATOM 1497 C C . MET A 1 187 ? -12.480 -10.547 -8.026 1.00 94.25 187 MET A C 1
ATOM 1499 O O . MET A 1 187 ? -12.255 -10.320 -9.210 1.00 94.25 187 MET A O 1
ATOM 1503 N N . ASP A 1 188 ? -13.513 -11.278 -7.608 1.00 93.81 188 ASP A N 1
ATOM 1504 C CA . ASP A 1 188 ? -14.470 -11.911 -8.520 1.00 93.81 188 ASP A CA 1
ATOM 1505 C C . ASP A 1 188 ? -15.245 -10.861 -9.330 1.00 93.81 188 ASP A C 1
ATOM 1507 O O . ASP A 1 188 ? -15.422 -11.010 -10.541 1.00 93.81 188 ASP A O 1
ATOM 1511 N N . ASP A 1 189 ? -15.650 -9.759 -8.691 1.00 94.31 189 ASP A N 1
ATOM 1512 C CA . ASP A 1 189 ? -16.236 -8.628 -9.405 1.00 94.31 189 ASP A CA 1
ATOM 1513 C C . ASP A 1 189 ? -15.226 -8.019 -10.388 1.00 94.31 189 ASP A C 1
ATOM 1515 O O . ASP A 1 189 ? -15.529 -7.944 -11.576 1.00 94.31 189 ASP A O 1
ATOM 1519 N N . LEU A 1 190 ? -14.011 -7.659 -9.959 1.00 94.25 190 LEU A N 1
ATOM 1520 C CA . LEU A 1 190 ? -13.005 -7.057 -10.847 1.00 94.25 190 LEU A CA 1
ATOM 1521 C C . LEU A 1 190 ? -12.657 -7.950 -12.044 1.00 94.25 190 LEU A C 1
ATOM 1523 O O . LEU A 1 190 ? -12.498 -7.447 -13.154 1.00 94.25 190 LEU A O 1
ATOM 1527 N N . GLU A 1 191 ? -12.562 -9.259 -11.839 1.00 92.12 191 GLU A N 1
ATOM 1528 C CA . GLU A 1 191 ? -12.306 -10.229 -12.904 1.00 92.12 191 GLU A CA 1
ATOM 1529 C C . GLU A 1 191 ? -13.487 -10.353 -13.871 1.00 92.12 191 GLU A C 1
ATOM 1531 O O . GLU A 1 191 ? -13.272 -10.590 -15.059 1.00 92.12 191 GLU A O 1
ATOM 1536 N N . SER A 1 192 ? -14.721 -10.102 -13.423 1.00 92.56 192 SER A N 1
ATOM 1537 C CA . SER A 1 192 ? -15.881 -10.020 -14.321 1.00 92.56 192 SER A CA 1
ATOM 1538 C C . SER A 1 192 ? -15.829 -8.810 -15.269 1.00 92.56 192 SER A C 1
ATOM 1540 O O . SER A 1 192 ? -16.357 -8.882 -16.380 1.00 92.56 192 SER A O 1
ATOM 1542 N N . TRP A 1 193 ? -15.148 -7.730 -14.863 1.00 90.50 193 TRP A N 1
ATOM 1543 C CA . TRP A 1 193 ? -14.903 -6.530 -15.677 1.00 90.50 193 TRP A CA 1
ATOM 1544 C C . TRP A 1 193 ? -13.645 -6.633 -16.548 1.00 90.50 193 TRP A C 1
ATOM 1546 O O . TRP A 1 193 ? -13.398 -5.757 -17.378 1.00 90.50 193 TRP A O 1
ATOM 1556 N N . MET A 1 194 ? -12.827 -7.675 -16.375 1.00 90.31 194 MET A N 1
ATOM 1557 C CA . MET A 1 194 ? -11.631 -7.866 -17.188 1.00 90.31 194 MET A CA 1
ATOM 1558 C C . MET A 1 194 ? -11.997 -8.282 -18.614 1.00 90.31 194 MET A C 1
ATOM 1560 O O . MET A 1 194 ? -12.752 -9.225 -18.852 1.00 90.31 194 MET A O 1
ATOM 1564 N N . GLU A 1 195 ? -11.401 -7.602 -19.589 1.00 83.81 195 GLU A N 1
ATOM 1565 C CA . GLU A 1 195 ? -11.476 -8.012 -20.987 1.00 83.81 195 GLU A CA 1
ATOM 1566 C C . GLU A 1 195 ? -10.809 -9.386 -21.172 1.00 83.81 195 GLU A C 1
ATOM 1568 O O . GLU A 1 195 ? -9.670 -9.602 -20.753 1.00 83.81 195 GLU A O 1
ATOM 1573 N N . LYS A 1 196 ? -11.516 -10.317 -21.826 1.00 77.69 196 LYS A N 1
ATOM 1574 C CA . LYS A 1 196 ? -11.123 -11.736 -21.921 1.00 77.69 196 LYS A CA 1
ATOM 1575 C C . LYS A 1 196 ? -9.778 -11.983 -22.616 1.00 77.69 196 LYS A C 1
ATOM 1577 O O . LYS A 1 196 ? -9.151 -13.000 -22.341 1.00 77.69 196 LYS A O 1
ATOM 1582 N N . ASP A 1 197 ? -9.335 -11.057 -23.464 1.00 78.69 197 ASP A N 1
ATOM 1583 C CA . ASP A 1 197 ? -8.130 -11.197 -24.291 1.00 78.69 197 ASP A CA 1
ATOM 1584 C C . ASP A 1 197 ? -7.010 -10.209 -23.911 1.00 78.69 197 ASP A C 1
ATOM 1586 O O . ASP A 1 197 ? -6.034 -10.052 -24.650 1.00 78.69 197 ASP A O 1
ATOM 1590 N N . VAL A 1 198 ? -7.114 -9.524 -22.764 1.00 82.31 198 VAL A N 1
ATOM 1591 C CA . VAL A 1 198 ? -6.056 -8.606 -22.318 1.00 82.31 198 VAL A CA 1
ATOM 1592 C C . VAL A 1 198 ? -4.865 -9.392 -21.790 1.00 82.31 198 VAL A C 1
ATOM 1594 O O . VAL A 1 198 ? -4.904 -9.980 -20.709 1.00 82.31 198 VAL A O 1
ATOM 1597 N N . GLU A 1 199 ? -3.761 -9.352 -22.540 1.00 84.88 199 GLU A N 1
ATOM 1598 C CA . GLU A 1 199 ? -2.495 -9.896 -22.064 1.00 84.88 199 GLU A CA 1
ATOM 1599 C C . GLU A 1 199 ? -1.968 -9.043 -20.891 1.00 84.88 199 GLU A C 1
ATOM 1601 O O . GLU A 1 199 ? -1.788 -7.824 -21.028 1.00 84.88 199 GLU A O 1
ATOM 1606 N N . PRO A 1 200 ? -1.677 -9.653 -19.729 1.00 90.19 200 PRO A N 1
ATO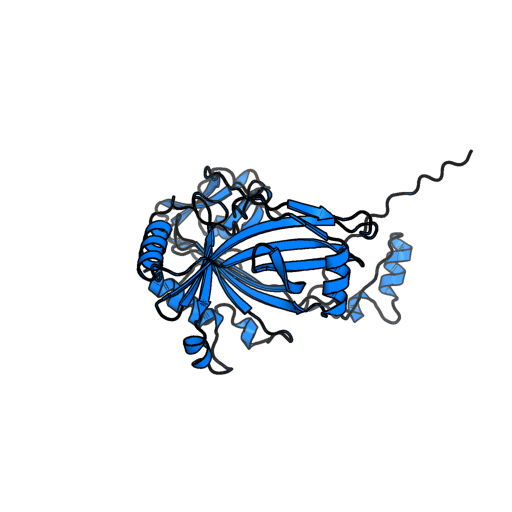M 1607 C CA . PRO A 1 200 ? -1.132 -8.924 -18.596 1.00 90.19 200 PRO A CA 1
ATOM 1608 C C . PRO A 1 200 ? 0.217 -8.276 -18.913 1.00 90.19 200 PRO A C 1
ATOM 1610 O O . PRO A 1 200 ? 1.144 -8.902 -19.434 1.00 90.19 200 PRO A O 1
ATOM 1613 N N . GLN A 1 201 ? 0.390 -7.024 -18.492 1.00 93.00 201 GLN A N 1
ATOM 1614 C CA . GLN A 1 201 ? 1.669 -6.343 -18.615 1.00 93.00 201 GLN A CA 1
ATOM 1615 C C . GLN A 1 201 ? 2.679 -6.939 -17.630 1.00 93.00 201 GLN A C 1
ATOM 1617 O O . GLN A 1 201 ? 2.579 -6.783 -16.411 1.00 93.00 201 GLN A O 1
ATOM 1622 N N . LYS A 1 202 ? 3.718 -7.565 -18.167 1.00 94.12 202 LYS A N 1
ATOM 1623 C CA . LYS A 1 202 ? 4.842 -8.102 -17.396 1.00 94.12 202 LYS A CA 1
ATOM 1624 C C . LYS A 1 202 ? 5.773 -6.962 -16.979 1.00 94.12 202 LYS A C 1
ATOM 1626 O O . LYS A 1 202 ? 6.311 -6.242 -17.824 1.00 94.12 202 LYS A O 1
ATOM 1631 N N . THR A 1 203 ? 5.966 -6.778 -15.673 1.00 95.50 203 THR A N 1
ATOM 1632 C CA . THR A 1 203 ? 6.797 -5.697 -15.116 1.00 95.50 203 THR A CA 1
ATOM 1633 C C . THR A 1 203 ? 7.808 -6.222 -14.103 1.00 95.50 203 THR A C 1
ATOM 1635 O O . THR A 1 203 ? 7.534 -7.180 -13.388 1.00 95.50 203 THR A O 1
ATOM 1638 N N . LEU A 1 204 ? 8.961 -5.565 -13.999 1.00 95.69 204 LEU A N 1
ATOM 1639 C CA . LEU A 1 204 ? 9.994 -5.848 -13.001 1.00 95.69 204 LEU A CA 1
ATOM 1640 C C . LEU A 1 204 ? 10.324 -4.553 -12.258 1.00 95.69 204 LEU A C 1
ATOM 1642 O O . LEU A 1 204 ? 10.528 -3.504 -12.865 1.00 95.69 204 LEU A O 1
ATOM 1646 N N . SER A 1 205 ? 10.340 -4.606 -10.929 1.00 95.00 205 SER A N 1
ATOM 1647 C CA . SER A 1 205 ? 10.818 -3.506 -10.083 1.00 95.00 205 SER A CA 1
ATOM 1648 C C . SER A 1 205 ? 12.146 -3.906 -9.453 1.00 95.00 205 SER A C 1
ATOM 1650 O O . SER A 1 205 ? 12.218 -4.981 -8.869 1.00 95.00 205 SER A O 1
ATOM 1652 N N . VAL A 1 206 ? 13.168 -3.056 -9.550 1.00 95.56 206 VAL A N 1
ATOM 1653 C CA . VAL A 1 206 ? 14.493 -3.272 -8.945 1.00 95.56 206 VAL A CA 1
ATOM 1654 C C . VAL A 1 206 ? 14.806 -2.101 -8.023 1.00 95.56 206 VAL A C 1
ATOM 1656 O O . VAL A 1 206 ? 14.783 -0.950 -8.458 1.00 95.56 206 VAL A O 1
ATOM 1659 N N . HIS A 1 207 ? 15.097 -2.389 -6.756 1.00 93.88 207 HIS A N 1
ATOM 1660 C CA . HIS A 1 207 ? 15.502 -1.399 -5.767 1.00 93.88 207 HIS A CA 1
ATOM 1661 C C . HIS A 1 207 ? 16.996 -1.532 -5.470 1.00 93.88 207 HIS A C 1
ATOM 1663 O O . HIS A 1 207 ? 17.465 -2.543 -4.941 1.00 93.88 207 HIS A O 1
ATOM 1669 N N . LEU A 1 208 ? 17.738 -0.476 -5.776 1.00 93.25 208 LEU A N 1
ATOM 1670 C CA . LEU A 1 208 ? 19.184 -0.385 -5.605 1.00 93.25 208 LEU A CA 1
ATOM 1671 C C . LEU A 1 208 ? 19.529 0.588 -4.488 1.00 93.25 208 LEU A C 1
ATOM 1673 O O . LEU A 1 208 ? 18.813 1.562 -4.260 1.00 93.25 208 LEU A O 1
ATOM 1677 N N . ALA A 1 209 ? 20.658 0.369 -3.827 1.00 91.19 209 ALA A N 1
ATOM 1678 C CA . ALA A 1 209 ? 21.235 1.333 -2.902 1.00 91.19 209 ALA A CA 1
ATOM 1679 C C . ALA A 1 209 ? 22.752 1.413 -3.020 1.00 91.19 209 ALA A C 1
ATOM 1681 O O . ALA A 1 209 ? 23.399 0.525 -3.567 1.00 91.19 209 ALA A O 1
ATOM 1682 N N . GLY A 1 210 ? 23.308 2.512 -2.512 1.00 85.75 210 GLY A N 1
ATOM 1683 C CA . GLY A 1 210 ? 24.748 2.754 -2.436 1.00 85.75 210 GLY A CA 1
ATOM 1684 C C . GLY A 1 210 ? 25.348 3.391 -3.688 1.00 85.75 210 GLY A C 1
ATOM 1685 O O . GLY A 1 210 ? 26.409 4.003 -3.598 1.00 85.75 210 GLY A O 1
ATOM 1686 N N . TYR A 1 211 ? 24.658 3.357 -4.832 1.00 85.38 211 TYR A N 1
ATOM 1687 C CA . TYR A 1 211 ? 25.109 4.052 -6.037 1.00 85.38 211 TYR A CA 1
ATOM 1688 C C . TYR A 1 211 ? 25.144 5.569 -5.788 1.00 85.38 211 TYR A C 1
ATOM 1690 O O . TYR A 1 211 ? 24.117 6.196 -5.522 1.00 85.38 211 TYR A O 1
ATOM 1698 N N . LYS A 1 212 ? 26.355 6.146 -5.795 1.00 84.38 212 LYS A N 1
ATOM 1699 C CA . LYS A 1 212 ? 26.618 7.553 -5.426 1.00 84.38 212 LYS A CA 1
ATOM 1700 C C . LYS A 1 212 ? 25.992 7.945 -4.073 1.00 84.38 212 LYS A C 1
ATOM 1702 O O . LYS A 1 212 ? 25.538 9.072 -3.897 1.00 84.38 212 LYS A O 1
ATOM 1707 N N . GLY A 1 213 ? 25.921 6.994 -3.134 1.00 82.25 213 GLY A N 1
ATOM 1708 C CA . GLY A 1 213 ? 25.320 7.186 -1.809 1.00 82.25 213 GLY A CA 1
ATOM 1709 C C . GLY A 1 213 ? 23.789 7.302 -1.794 1.00 82.25 213 GLY A C 1
ATOM 1710 O O . GLY A 1 213 ? 23.218 7.612 -0.752 1.00 82.25 213 GLY A O 1
ATOM 1711 N N . LYS A 1 214 ? 23.103 7.055 -2.918 1.00 86.44 214 LYS A N 1
ATOM 1712 C CA . LYS A 1 214 ? 21.642 7.176 -3.051 1.00 86.44 214 LYS A CA 1
ATOM 1713 C C . LYS A 1 214 ? 20.973 5.809 -3.227 1.00 86.44 214 LYS A C 1
ATOM 1715 O O . LYS A 1 214 ? 21.636 4.787 -3.408 1.00 86.44 214 LYS A O 1
ATOM 1720 N N . SER A 1 215 ? 19.644 5.780 -3.109 1.00 89.56 215 SER A N 1
ATOM 1721 C CA . SER A 1 215 ? 18.821 4.604 -3.436 1.00 89.56 215 SER A CA 1
ATOM 1722 C C . SER A 1 215 ? 18.014 4.870 -4.699 1.00 89.56 215 SER A C 1
ATOM 1724 O O . SER A 1 215 ? 17.602 6.002 -4.919 1.00 89.56 215 SER A O 1
ATOM 1726 N N . HIS A 1 216 ? 17.787 3.862 -5.534 1.00 92.56 216 HIS A N 1
ATOM 1727 C CA . HIS A 1 216 ? 17.099 4.021 -6.813 1.00 92.56 216 HIS A CA 1
ATOM 1728 C C . HIS A 1 216 ? 16.033 2.943 -7.007 1.00 92.56 216 HIS A C 1
ATOM 1730 O O . HIS A 1 216 ? 16.282 1.772 -6.740 1.00 92.56 216 HIS A O 1
ATOM 1736 N N . ASP A 1 217 ? 14.859 3.350 -7.487 1.00 93.69 217 ASP A N 1
ATOM 1737 C CA . ASP A 1 217 ? 13.774 2.465 -7.911 1.00 93.69 217 ASP A CA 1
ATOM 1738 C C . ASP A 1 217 ? 13.732 2.436 -9.443 1.00 93.69 217 ASP A C 1
ATOM 1740 O O . ASP A 1 217 ? 13.309 3.410 -10.071 1.00 93.69 217 ASP A O 1
ATOM 1744 N N . LEU A 1 218 ? 14.121 1.316 -10.044 1.00 95.44 218 LEU A N 1
ATOM 1745 C CA . LEU A 1 218 ? 14.031 1.085 -11.484 1.00 95.44 218 LEU A CA 1
ATOM 1746 C C . LEU A 1 218 ? 12.795 0.242 -11.799 1.00 95.44 218 LEU A C 1
ATOM 1748 O O . LEU A 1 218 ? 12.503 -0.741 -11.114 1.00 95.44 218 LEU A O 1
ATOM 1752 N N . LYS A 1 219 ? 12.061 0.616 -12.845 1.00 95.50 219 LYS A N 1
ATOM 1753 C CA . LYS A 1 219 ? 10.897 -0.117 -13.346 1.00 95.50 219 LYS A CA 1
ATOM 1754 C C . LYS A 1 219 ? 11.123 -0.519 -14.789 1.00 95.50 219 LYS A C 1
ATOM 1756 O O . LYS A 1 219 ? 11.363 0.344 -15.628 1.00 95.50 219 LYS A O 1
ATOM 1761 N N . TYR A 1 220 ? 10.959 -1.801 -15.066 1.00 95.88 220 TYR A N 1
ATOM 1762 C CA . TYR A 1 220 ? 11.102 -2.395 -16.385 1.00 95.88 220 TYR A CA 1
ATOM 1763 C C . TYR A 1 220 ? 9.773 -2.971 -16.860 1.00 95.88 220 TYR A C 1
ATOM 1765 O O . TYR A 1 220 ? 8.979 -3.460 -16.051 1.00 95.88 220 TYR A O 1
ATOM 1773 N N . HIS A 1 221 ? 9.565 -2.950 -18.171 1.00 95.31 221 HIS A N 1
ATOM 1774 C CA . HIS A 1 221 ? 8.501 -3.676 -18.861 1.00 95.31 221 HIS A CA 1
ATOM 1775 C C . HIS A 1 221 ? 9.121 -4.760 -19.740 1.00 95.31 221 HIS A C 1
ATOM 1777 O O . HIS A 1 221 ? 10.197 -4.551 -20.306 1.00 95.31 221 HIS A O 1
ATOM 1783 N N . LEU A 1 222 ? 8.455 -5.905 -19.871 1.00 93.00 222 LEU A N 1
ATOM 1784 C CA . LEU A 1 222 ? 8.874 -6.918 -20.832 1.00 93.00 222 LEU A CA 1
ATOM 1785 C C . LEU A 1 222 ? 8.392 -6.513 -22.230 1.00 93.00 222 LEU A C 1
ATOM 1787 O O . LEU A 1 222 ? 7.195 -6.357 -22.450 1.00 93.00 222 LEU A O 1
ATOM 1791 N N . VAL A 1 223 ? 9.317 -6.332 -23.172 1.00 90.88 223 VAL A N 1
ATOM 1792 C CA . VAL A 1 223 ? 9.019 -5.943 -24.557 1.00 90.88 223 VAL A CA 1
ATOM 1793 C C . VAL A 1 223 ? 9.817 -6.837 -25.496 1.00 90.88 223 VAL A C 1
ATOM 1795 O O . VAL A 1 223 ? 11.047 -6.787 -25.502 1.00 90.88 223 VAL A O 1
ATOM 1798 N N . GLY A 1 224 ? 9.118 -7.652 -26.290 1.00 87.31 224 GLY A N 1
ATOM 1799 C CA . GLY A 1 224 ? 9.749 -8.594 -27.220 1.00 87.31 224 GLY A CA 1
ATOM 1800 C C . GLY A 1 224 ? 10.649 -9.622 -26.525 1.00 87.31 224 GLY A C 1
ATOM 1801 O O . GLY A 1 224 ? 11.724 -9.909 -27.026 1.00 87.31 224 GLY A O 1
ATOM 1802 N N . GLY A 1 225 ? 10.262 -10.105 -25.337 1.00 87.94 225 GLY A N 1
ATOM 1803 C CA . GLY A 1 225 ? 11.045 -11.075 -24.553 1.00 87.94 225 GLY A CA 1
ATOM 1804 C C . GLY A 1 225 ? 12.171 -10.478 -23.695 1.00 87.94 225 GLY A C 1
ATOM 1805 O O . GLY A 1 225 ? 12.794 -11.193 -22.913 1.00 87.94 225 GLY A O 1
ATOM 1806 N N . HIS A 1 226 ? 12.403 -9.166 -23.767 1.00 90.31 226 HIS A N 1
ATOM 1807 C CA . HIS A 1 226 ? 13.487 -8.503 -23.040 1.00 90.31 226 HIS A CA 1
ATOM 1808 C C . HIS A 1 226 ? 12.965 -7.458 -22.053 1.00 90.31 226 HIS A C 1
ATOM 1810 O O . HIS A 1 226 ? 12.034 -6.708 -22.352 1.00 90.31 226 HIS A O 1
ATOM 1816 N N . TRP A 1 227 ? 13.592 -7.376 -20.879 1.00 93.88 227 TRP A N 1
ATOM 1817 C CA . TRP A 1 227 ? 13.314 -6.327 -19.901 1.00 93.88 227 TRP A CA 1
ATOM 1818 C C . TRP A 1 227 ? 13.864 -4.985 -20.386 1.00 93.88 227 TRP A C 1
ATOM 1820 O O . TRP A 1 227 ? 15.075 -4.795 -20.476 1.00 93.88 227 TRP A O 1
ATOM 1830 N N . LYS A 1 228 ? 12.975 -4.033 -20.671 1.00 94.00 228 LYS A N 1
ATOM 1831 C CA . LYS A 1 228 ? 13.335 -2.663 -21.053 1.00 94.00 228 LYS A CA 1
ATOM 1832 C C . LYS A 1 228 ? 13.023 -1.705 -19.919 1.00 94.00 228 LYS A C 1
ATOM 1834 O O . LYS A 1 228 ? 11.916 -1.746 -19.376 1.00 94.00 228 LYS A O 1
ATOM 1839 N N . LEU A 1 229 ? 13.984 -0.852 -19.559 1.00 95.12 229 LEU A N 1
ATOM 1840 C CA . LEU A 1 229 ? 13.742 0.181 -18.557 1.00 95.12 229 LEU A CA 1
ATOM 1841 C C . LEU A 1 229 ? 12.640 1.110 -19.065 1.00 95.12 229 LEU A C 1
ATOM 1843 O O . LEU A 1 229 ? 12.696 1.619 -20.180 1.00 95.12 229 LEU A O 1
ATOM 1847 N N . HIS A 1 230 ? 11.639 1.311 -18.223 1.00 94.00 230 HIS A N 1
ATOM 1848 C CA . HIS A 1 230 ? 10.534 2.218 -18.472 1.00 94.00 230 HIS A CA 1
ATOM 1849 C C . HIS A 1 230 ? 10.668 3.499 -17.650 1.00 94.00 230 HIS A C 1
ATOM 1851 O O . HIS A 1 230 ? 10.357 4.568 -18.152 1.00 94.00 230 HIS A O 1
ATOM 1857 N N . ASN A 1 231 ? 11.088 3.395 -16.386 1.00 93.38 231 ASN A N 1
ATOM 1858 C CA . ASN A 1 231 ? 11.181 4.539 -15.483 1.00 93.38 231 ASN A CA 1
ATOM 1859 C C . ASN A 1 231 ? 12.225 4.309 -14.386 1.00 93.38 231 ASN A C 1
ATOM 1861 O O . ASN A 1 231 ? 12.361 3.192 -13.884 1.00 93.38 231 ASN A O 1
ATOM 1865 N N . ALA A 1 232 ? 12.896 5.377 -13.957 1.00 93.88 232 ALA A N 1
ATOM 1866 C CA . ALA A 1 232 ? 13.871 5.361 -12.872 1.00 93.88 232 ALA A CA 1
ATOM 1867 C C . ALA A 1 232 ? 13.622 6.522 -11.899 1.00 93.88 232 ALA A C 1
ATOM 1869 O O . ALA A 1 232 ? 13.415 7.659 -12.315 1.00 93.88 232 ALA A O 1
ATOM 1870 N N . TYR A 1 233 ? 13.658 6.236 -10.598 1.00 91.56 233 TYR A N 1
ATOM 1871 C CA . TYR A 1 233 ? 13.441 7.229 -9.541 1.00 91.56 233 TYR A CA 1
ATOM 1872 C C . TYR A 1 233 ? 14.562 7.179 -8.506 1.00 91.56 233 TYR A C 1
ATOM 1874 O O . TYR A 1 233 ? 15.052 6.097 -8.189 1.00 91.56 233 TYR A O 1
ATOM 1882 N N . SER A 1 234 ? 14.951 8.329 -7.950 1.00 86.25 234 SER A N 1
ATOM 1883 C CA . SER A 1 234 ? 16.059 8.426 -6.982 1.00 86.25 234 SER A CA 1
ATOM 1884 C C . SER A 1 234 ? 15.630 8.608 -5.535 1.00 86.25 234 SER A C 1
ATOM 1886 O O . SER A 1 234 ? 16.414 8.380 -4.615 1.00 86.25 234 SER A O 1
ATOM 1888 N N . ARG A 1 235 ? 14.386 9.013 -5.302 1.00 80.69 235 ARG A N 1
ATOM 1889 C CA . ARG A 1 235 ? 13.846 9.136 -3.953 1.00 80.69 235 ARG A CA 1
ATOM 1890 C C . ARG A 1 235 ? 12.342 9.002 -3.997 1.00 80.69 235 ARG A C 1
ATOM 1892 O O . ARG A 1 235 ? 11.682 9.437 -4.938 1.00 80.69 235 ARG A O 1
ATOM 1899 N N . ARG A 1 236 ? 11.803 8.382 -2.953 1.00 83.31 236 ARG A N 1
ATOM 1900 C CA . ARG A 1 236 ? 10.369 8.284 -2.711 1.00 83.31 236 ARG A CA 1
ATOM 1901 C C . ARG A 1 236 ? 10.028 9.154 -1.509 1.00 83.31 236 ARG A C 1
ATOM 1903 O O . ARG A 1 236 ? 10.502 8.881 -0.408 1.00 83.31 236 ARG A O 1
ATOM 1910 N N . HIS A 1 237 ? 9.163 10.139 -1.710 1.00 86.75 237 HIS A N 1
ATOM 1911 C CA . HIS A 1 237 ? 8.703 11.052 -0.665 1.00 86.75 237 HIS A CA 1
ATOM 1912 C C . HIS A 1 237 ? 7.283 10.675 -0.270 1.00 86.75 237 HIS A C 1
ATOM 1914 O O . HIS A 1 237 ? 6.350 10.820 -1.054 1.00 86.75 237 HIS A O 1
ATOM 1920 N N . VAL A 1 238 ? 7.104 10.114 0.924 1.00 89.62 238 VAL A N 1
ATOM 1921 C CA . VAL A 1 238 ? 5.765 9.798 1.442 1.00 89.62 238 VAL A CA 1
ATOM 1922 C C . VAL A 1 238 ? 5.295 10.986 2.267 1.00 89.62 238 VAL A C 1
ATOM 1924 O O . VAL A 1 238 ? 5.827 11.199 3.354 1.00 89.62 238 VAL A O 1
ATOM 1927 N N . ARG A 1 239 ? 4.310 11.736 1.760 1.00 91.44 239 ARG A N 1
ATOM 1928 C CA . ARG A 1 239 ? 3.737 12.895 2.468 1.00 91.44 239 ARG A CA 1
ATOM 1929 C C . ARG A 1 239 ? 2.794 12.469 3.572 1.00 91.44 239 ARG A C 1
ATOM 1931 O O . ARG A 1 239 ? 2.844 13.013 4.666 1.00 91.44 239 ARG A O 1
ATOM 1938 N N . GLY A 1 240 ? 2.027 11.417 3.323 1.00 93.19 240 GLY A N 1
ATOM 1939 C CA . GLY A 1 240 ? 1.459 10.661 4.416 1.00 93.19 240 GLY A CA 1
ATOM 1940 C C . GLY A 1 240 ? 0.700 9.425 3.997 1.00 93.19 240 GLY A C 1
ATOM 1941 O O . GLY A 1 240 ? 0.650 9.049 2.819 1.00 93.19 240 GLY A O 1
ATOM 1942 N N . THR A 1 241 ? 0.198 8.755 5.018 1.00 96.06 241 THR A N 1
ATOM 1943 C CA . THR A 1 241 ? -0.560 7.514 4.925 1.00 96.06 241 THR A CA 1
ATOM 1944 C C . THR A 1 241 ? -1.719 7.569 5.895 1.00 96.06 241 THR A C 1
ATOM 1946 O O . THR A 1 241 ? -1.512 7.967 7.039 1.00 96.06 241 THR A O 1
ATOM 1949 N N . TYR A 1 242 ? -2.869 7.112 5.427 1.00 97.50 242 TYR A N 1
ATOM 1950 C CA . TYR A 1 242 ? -4.099 6.984 6.184 1.00 97.50 242 TYR A CA 1
ATOM 1951 C C . TYR A 1 242 ? -4.549 5.525 6.062 1.00 97.50 242 TYR A C 1
ATOM 1953 O O . TYR A 1 242 ? -4.951 5.069 4.986 1.00 97.50 242 TYR A O 1
ATOM 1961 N N . ASP A 1 243 ? -4.332 4.765 7.131 1.00 97.62 243 ASP A N 1
ATOM 1962 C CA . ASP A 1 243 ? -4.588 3.328 7.192 1.00 97.62 243 ASP A CA 1
ATOM 1963 C C . ASP A 1 243 ? -5.984 3.098 7.756 1.00 97.62 243 ASP A C 1
ATOM 1965 O O . ASP A 1 243 ? -6.248 3.464 8.898 1.00 97.62 243 ASP A O 1
ATOM 1969 N N . VAL A 1 244 ? -6.858 2.483 6.967 1.00 97.31 244 VAL A N 1
ATOM 1970 C CA . VAL A 1 244 ? -8.252 2.229 7.328 1.00 97.31 244 VAL A CA 1
ATOM 1971 C C . VAL A 1 244 ? -8.428 0.750 7.642 1.00 97.31 244 VAL A C 1
ATOM 1973 O O . VAL A 1 244 ? -8.127 -0.105 6.806 1.00 97.31 244 VAL A O 1
ATOM 1976 N N . ILE A 1 245 ? -8.915 0.456 8.845 1.00 96.62 245 ILE A N 1
ATOM 1977 C CA . ILE A 1 245 ? -9.293 -0.884 9.305 1.00 96.62 245 ILE A CA 1
ATOM 1978 C C . ILE A 1 245 ? -10.816 -0.900 9.447 1.00 96.62 245 ILE A C 1
ATOM 1980 O O . ILE A 1 245 ? -11.358 -0.279 10.359 1.00 96.62 245 ILE A O 1
ATOM 1984 N N . LEU A 1 246 ? -11.517 -1.562 8.528 1.00 95.38 246 LEU A N 1
ATOM 1985 C CA . LEU A 1 246 ? -12.983 -1.617 8.555 1.00 95.38 246 LEU A CA 1
ATOM 1986 C C . LEU A 1 246 ? -13.485 -2.772 9.422 1.00 95.38 246 LEU A C 1
ATOM 1988 O O . LEU A 1 246 ? -14.449 -2.620 10.167 1.00 95.38 246 LEU A O 1
ATOM 1992 N N . ASP A 1 247 ? -12.805 -3.908 9.339 1.00 93.44 247 ASP A N 1
ATOM 1993 C CA . ASP A 1 247 ? -13.067 -5.115 10.115 1.00 93.44 247 ASP A CA 1
ATOM 1994 C C . ASP A 1 247 ? -11.800 -5.998 10.125 1.00 93.44 247 ASP A C 1
ATOM 1996 O O . ASP A 1 247 ? -10.705 -5.535 9.794 1.00 93.44 247 ASP A O 1
ATOM 2000 N N . ASN A 1 248 ? -11.930 -7.257 10.551 1.00 92.31 248 ASN A N 1
ATOM 2001 C CA . ASN A 1 248 ? -10.805 -8.193 10.649 1.00 92.31 248 ASN A CA 1
ATOM 2002 C C . ASN A 1 248 ? -10.245 -8.631 9.285 1.00 92.31 248 ASN A C 1
ATOM 2004 O O . ASN A 1 248 ? -9.075 -9.009 9.210 1.00 92.31 248 ASN A O 1
ATOM 2008 N N . ASP A 1 249 ? -11.058 -8.557 8.233 1.00 89.81 249 ASP A N 1
ATOM 2009 C CA . ASP A 1 249 ? -10.788 -9.116 6.908 1.00 89.81 249 ASP A CA 1
ATOM 2010 C C . ASP A 1 249 ? -10.598 -8.027 5.839 1.00 89.81 249 ASP A C 1
ATOM 2012 O O . ASP A 1 249 ? -10.087 -8.300 4.746 1.00 89.81 249 ASP A O 1
ATOM 2016 N N . THR A 1 250 ? -10.981 -6.788 6.158 1.00 93.06 250 THR A N 1
ATOM 2017 C CA . THR A 1 250 ? -11.046 -5.655 5.238 1.00 93.06 250 THR A CA 1
ATOM 2018 C C . THR A 1 250 ? -10.265 -4.468 5.790 1.00 93.06 250 THR A C 1
ATOM 2020 O O . THR A 1 250 ? -10.689 -3.749 6.701 1.00 93.06 250 THR A O 1
ATOM 2023 N N . SER A 1 251 ? -9.113 -4.206 5.178 1.00 95.75 251 SER A N 1
ATOM 2024 C CA . SER A 1 251 ? -8.339 -2.995 5.427 1.00 95.75 251 SER A CA 1
ATOM 2025 C C . SER A 1 251 ? -7.617 -2.521 4.176 1.00 95.75 251 SER A C 1
ATOM 2027 O O . SER A 1 251 ? -7.323 -3.285 3.252 1.00 95.75 251 SER A O 1
ATOM 2029 N N . PHE A 1 252 ? -7.310 -1.230 4.143 1.00 97.44 252 PHE A N 1
ATOM 2030 C CA . PHE A 1 252 ? -6.555 -0.634 3.054 1.00 97.44 252 PHE A CA 1
ATOM 2031 C C . PHE A 1 252 ? -5.792 0.607 3.519 1.00 97.44 252 PHE A C 1
ATOM 2033 O O . PHE A 1 252 ? -6.070 1.201 4.557 1.00 97.44 252 PHE A O 1
ATOM 2040 N N . ARG A 1 253 ? -4.795 1.009 2.735 1.00 98.25 253 ARG A N 1
ATOM 2041 C CA . ARG A 1 253 ? -3.975 2.191 2.990 1.00 98.25 253 ARG A CA 1
ATOM 2042 C C . ARG A 1 253 ? -4.124 3.188 1.866 1.00 98.25 253 ARG A C 1
ATOM 2044 O O . ARG A 1 253 ? -3.650 2.937 0.755 1.00 98.25 253 ARG A O 1
ATOM 2051 N N . LEU A 1 254 ? -4.642 4.360 2.193 1.00 98.00 254 LEU A N 1
ATOM 2052 C CA . LEU A 1 254 ? -4.528 5.542 1.356 1.00 98.00 254 LEU A CA 1
ATOM 2053 C C . LEU A 1 254 ? -3.139 6.166 1.552 1.00 98.00 254 LEU A C 1
ATOM 2055 O O . LEU A 1 254 ? -2.621 6.263 2.667 1.00 98.00 254 LEU A O 1
ATOM 2059 N N . ARG A 1 255 ? -2.465 6.528 0.459 1.00 96.81 255 ARG A N 1
ATOM 2060 C CA . ARG A 1 255 ? -1.101 7.073 0.504 1.00 96.81 255 ARG A CA 1
ATOM 2061 C C . ARG A 1 255 ? -0.901 8.166 -0.531 1.00 96.81 255 ARG A C 1
ATOM 2063 O O . ARG A 1 255 ? -1.109 7.930 -1.719 1.00 96.81 255 ARG A O 1
ATOM 2070 N N . ALA A 1 256 ? -0.336 9.284 -0.084 1.00 95.88 256 ALA A N 1
ATOM 2071 C CA . ALA A 1 256 ? 0.169 10.354 -0.937 1.00 95.88 256 ALA A CA 1
ATOM 2072 C C . ALA A 1 256 ? 1.693 10.244 -1.068 1.00 95.88 256 ALA A C 1
ATOM 2074 O O . ALA A 1 256 ? 2.431 10.262 -0.073 1.00 95.88 256 ALA A O 1
ATOM 2075 N N . VAL A 1 257 ? 2.177 10.070 -2.299 1.00 92.69 257 VAL A N 1
ATOM 2076 C CA . VAL A 1 257 ? 3.599 9.848 -2.580 1.00 92.69 257 VAL A CA 1
ATOM 2077 C C . VAL A 1 257 ? 4.092 10.669 -3.770 1.00 92.69 257 VAL A C 1
ATOM 2079 O O . VAL A 1 257 ? 3.552 10.550 -4.866 1.00 92.69 257 VAL A O 1
ATOM 2082 N N . GLY A 1 258 ? 5.171 11.420 -3.562 1.00 90.00 258 GLY A N 1
ATOM 2083 C CA . GLY A 1 258 ? 5.988 12.040 -4.605 1.00 90.00 258 GLY A CA 1
ATOM 2084 C C . GLY A 1 258 ? 7.232 11.202 -4.919 1.00 90.00 258 GLY A C 1
ATOM 2085 O O . GLY A 1 258 ? 7.629 10.319 -4.141 1.00 90.00 258 GLY A O 1
ATOM 2086 N N . ARG A 1 259 ? 7.846 11.443 -6.077 1.00 88.56 259 ARG A N 1
ATOM 2087 C CA . ARG A 1 259 ? 9.093 10.787 -6.487 1.00 88.56 259 ARG A CA 1
ATOM 2088 C C . ARG A 1 259 ? 9.987 11.755 -7.241 1.00 88.56 259 ARG A C 1
ATOM 2090 O O . ARG A 1 259 ? 9.490 12.493 -8.080 1.00 88.56 259 ARG A O 1
ATOM 2097 N N . ASP A 1 260 ? 11.285 11.641 -6.999 1.00 88.31 260 ASP A N 1
ATOM 2098 C CA . ASP A 1 260 ? 12.292 12.347 -7.786 1.00 88.31 260 ASP A CA 1
ATOM 2099 C C . ASP A 1 260 ? 12.642 11.493 -9.002 1.00 88.31 260 ASP A C 1
ATOM 2101 O O . ASP A 1 260 ? 13.089 10.347 -8.852 1.00 88.31 260 ASP A O 1
ATOM 2105 N N . GLU A 1 261 ? 12.430 12.032 -10.197 1.00 87.69 261 GLU A N 1
ATOM 2106 C CA . GLU A 1 261 ? 12.834 11.374 -11.437 1.00 87.69 261 GLU A CA 1
ATOM 2107 C C . GLU A 1 261 ? 14.356 11.372 -11.587 1.00 87.69 261 GLU A C 1
ATOM 2109 O O . GLU A 1 261 ? 15.073 12.256 -11.111 1.00 87.69 261 GLU A O 1
ATOM 2114 N N . VAL A 1 262 ? 14.864 10.316 -12.213 1.00 88.50 262 VAL A N 1
ATOM 2115 C CA . VAL A 1 262 ? 16.278 10.186 -12.563 1.00 88.50 262 VAL A CA 1
ATOM 2116 C C . VAL A 1 262 ? 16.429 10.575 -14.022 1.00 88.50 262 VAL A C 1
ATOM 2118 O O . VAL A 1 262 ? 15.674 10.096 -14.862 1.00 88.50 262 VAL A O 1
ATOM 2121 N N . SER A 1 263 ? 17.422 11.410 -14.330 1.00 89.56 263 SER A N 1
ATOM 2122 C CA . SER A 1 263 ? 17.721 11.763 -15.718 1.00 89.56 263 SER A CA 1
ATOM 2123 C C . SER A 1 263 ? 18.067 10.523 -16.544 1.00 89.56 263 SER A C 1
ATOM 2125 O O . SER A 1 263 ? 18.654 9.566 -16.032 1.00 89.56 263 SER A O 1
ATOM 2127 N N . GLU A 1 264 ? 17.764 10.555 -17.841 1.00 89.81 264 GLU A N 1
ATOM 2128 C CA . GLU A 1 264 ? 18.019 9.428 -18.747 1.00 89.81 264 GLU A CA 1
ATOM 2129 C C . GLU A 1 264 ? 19.479 8.960 -18.678 1.00 89.81 264 GLU A C 1
ATOM 2131 O O . GLU A 1 264 ? 19.730 7.776 -18.461 1.00 89.81 264 GLU A O 1
ATOM 2136 N N . ASN A 1 265 ? 20.436 9.893 -18.714 1.00 90.62 265 ASN A N 1
ATOM 2137 C CA . ASN A 1 265 ? 21.868 9.597 -18.602 1.00 90.62 265 ASN A CA 1
ATOM 2138 C C . ASN A 1 265 ? 22.227 8.873 -17.298 1.00 90.62 265 ASN A C 1
ATOM 2140 O O . ASN A 1 265 ? 22.980 7.901 -17.313 1.00 90.62 265 ASN A O 1
ATOM 2144 N N . ALA A 1 266 ? 21.686 9.324 -16.164 1.00 89.75 266 ALA A N 1
ATOM 2145 C CA . ALA A 1 266 ? 21.938 8.670 -14.885 1.00 89.75 266 ALA A CA 1
ATOM 2146 C C . ALA A 1 266 ? 21.284 7.282 -14.835 1.00 89.75 266 ALA A C 1
ATOM 2148 O O . ALA A 1 266 ? 21.887 6.338 -14.332 1.00 89.75 266 ALA A O 1
ATOM 2149 N N . SER A 1 267 ? 20.082 7.133 -15.394 1.00 91.94 267 SER A N 1
ATOM 2150 C CA . SER A 1 267 ? 19.395 5.842 -15.464 1.00 91.94 267 SER A CA 1
ATOM 2151 C C . SER A 1 267 ? 20.119 4.839 -16.371 1.00 91.94 267 SER A C 1
ATOM 2153 O O . SER A 1 267 ? 20.178 3.656 -16.043 1.00 91.94 267 SER A O 1
ATOM 2155 N N . ALA A 1 268 ? 20.714 5.300 -17.475 1.00 91.88 268 ALA A N 1
ATOM 2156 C CA . ALA A 1 268 ? 21.523 4.487 -18.378 1.00 91.88 268 ALA A CA 1
ATOM 2157 C C . ALA A 1 268 ? 22.822 4.027 -17.702 1.00 91.88 268 ALA A C 1
ATOM 2159 O O . ALA A 1 268 ? 23.167 2.851 -17.774 1.00 91.88 268 ALA A O 1
ATOM 2160 N N . ASP A 1 269 ? 23.495 4.920 -16.972 1.00 92.12 269 ASP A N 1
ATOM 2161 C CA . ASP A 1 269 ? 24.695 4.567 -16.207 1.00 92.12 269 ASP A CA 1
ATOM 2162 C C . ASP A 1 269 ? 24.396 3.510 -15.134 1.00 92.12 269 ASP A C 1
ATOM 2164 O O . ASP A 1 269 ? 25.078 2.493 -15.048 1.00 92.12 269 ASP A O 1
ATOM 2168 N N . ILE A 1 270 ? 23.304 3.676 -14.376 1.00 92.69 270 ILE A N 1
ATOM 2169 C CA . ILE A 1 270 ? 22.869 2.677 -13.387 1.00 92.69 270 ILE A CA 1
ATOM 2170 C C . ILE A 1 270 ? 22.584 1.324 -14.060 1.00 92.69 270 ILE A C 1
ATOM 2172 O O . ILE A 1 270 ? 22.969 0.280 -13.531 1.00 92.69 270 ILE A O 1
ATOM 2176 N N . GLN A 1 271 ? 21.925 1.327 -15.222 1.00 93.62 271 GLN A N 1
ATOM 2177 C CA . GLN A 1 271 ? 21.623 0.103 -15.969 1.00 93.62 271 GLN A CA 1
ATOM 2178 C C . GLN A 1 271 ? 22.876 -0.644 -16.428 1.00 93.62 271 GLN A C 1
ATOM 2180 O O . GLN A 1 271 ? 22.875 -1.872 -16.412 1.00 93.62 271 GLN A O 1
ATOM 2185 N N . ASN A 1 272 ? 23.959 0.061 -16.767 1.00 93.50 272 ASN A N 1
ATOM 2186 C CA . ASN A 1 272 ? 25.222 -0.561 -17.183 1.00 93.50 272 ASN A CA 1
ATOM 2187 C C . ASN A 1 272 ? 25.873 -1.419 -16.086 1.00 93.50 272 ASN A C 1
ATOM 2189 O O . ASN A 1 272 ? 26.786 -2.198 -16.372 1.00 93.50 272 ASN A O 1
ATOM 2193 N N . HIS A 1 273 ? 25.413 -1.290 -14.842 1.00 95.19 273 HIS A N 1
ATOM 2194 C CA . HIS A 1 273 ? 25.866 -2.085 -13.704 1.00 95.19 273 HIS A CA 1
ATOM 2195 C C . HIS A 1 273 ? 24.955 -3.273 -13.387 1.00 95.19 273 HIS A C 1
ATOM 2197 O O . HIS A 1 273 ? 25.286 -4.058 -12.499 1.00 95.19 273 HIS A O 1
ATOM 2203 N N . LEU A 1 274 ? 23.831 -3.427 -14.090 1.00 95.38 274 LEU A N 1
ATOM 2204 C CA . LEU A 1 274 ? 22.884 -4.513 -13.873 1.00 95.38 274 LEU A CA 1
ATOM 2205 C C . LEU A 1 274 ? 22.975 -5.577 -14.956 1.00 95.38 274 LEU A C 1
ATOM 2207 O O . LEU A 1 274 ? 23.188 -5.302 -16.135 1.00 95.38 274 LEU A O 1
ATOM 2211 N N . ASP A 1 275 ? 22.771 -6.814 -14.536 1.00 95.00 275 ASP A N 1
ATOM 2212 C CA . ASP A 1 275 ? 22.511 -7.940 -15.414 1.00 95.00 275 ASP A CA 1
ATOM 2213 C C . ASP A 1 275 ? 21.158 -8.549 -15.045 1.00 95.00 275 ASP A C 1
ATOM 2215 O O . ASP A 1 275 ? 20.928 -8.907 -13.888 1.00 95.00 275 ASP A O 1
ATOM 2219 N N . ILE A 1 276 ? 20.233 -8.585 -16.005 1.00 95.12 276 ILE A N 1
ATOM 2220 C CA . ILE A 1 276 ? 18.851 -9.029 -15.794 1.00 95.12 276 ILE A CA 1
ATOM 2221 C C . ILE A 1 276 ? 18.576 -10.174 -16.760 1.00 95.12 276 ILE A C 1
ATOM 2223 O O . ILE A 1 276 ? 18.559 -9.972 -17.973 1.00 95.12 276 ILE A O 1
ATOM 2227 N N . SER A 1 277 ? 18.324 -11.365 -16.223 1.00 90.19 277 SER A N 1
ATOM 2228 C CA . SER A 1 277 ? 17.981 -12.533 -17.031 1.00 90.19 277 SER A CA 1
ATOM 2229 C C . SER A 1 277 ? 16.468 -12.630 -17.220 1.00 90.19 277 SER A C 1
ATOM 2231 O O . SER A 1 277 ? 15.733 -12.640 -16.230 1.00 90.19 277 SER A O 1
ATOM 2233 N N . THR A 1 278 ? 15.997 -12.804 -18.451 1.00 81.31 278 THR A N 1
ATOM 2234 C CA . THR A 1 278 ? 14.645 -13.329 -18.691 1.00 81.31 278 THR A CA 1
ATOM 2235 C C . THR A 1 278 ? 14.740 -14.857 -18.770 1.00 81.31 278 THR A C 1
ATOM 2237 O O . THR A 1 278 ? 15.506 -15.339 -19.602 1.00 81.31 278 THR A O 1
ATOM 2240 N N . PRO A 1 279 ? 14.033 -15.627 -17.926 1.00 71.56 279 PRO A N 1
ATOM 2241 C CA . PRO A 1 279 ? 14.021 -17.085 -18.029 1.00 71.56 279 PRO A CA 1
ATOM 2242 C C . PRO A 1 279 ? 13.405 -17.558 -19.351 1.00 71.56 279 PRO A C 1
ATOM 2244 O O . PRO A 1 279 ? 12.493 -16.917 -19.885 1.00 71.56 279 PRO A O 1
ATOM 2247 N N . ASP A 1 280 ? 13.880 -18.697 -19.854 1.00 68.00 280 ASP A N 1
ATOM 2248 C CA . ASP A 1 280 ? 13.304 -19.354 -21.028 1.00 68.00 280 ASP A CA 1
ATOM 2249 C C . ASP A 1 280 ? 11.843 -19.766 -20.766 1.00 68.00 280 ASP A C 1
ATOM 2251 O O . ASP A 1 280 ? 11.442 -20.039 -19.634 1.00 68.00 280 ASP A O 1
ATOM 2255 N N . GLY A 1 281 ? 11.017 -19.805 -21.816 1.00 67.38 281 GLY A N 1
ATOM 2256 C CA . GLY A 1 281 ? 9.620 -20.253 -21.710 1.00 67.38 281 GLY A CA 1
ATOM 2257 C C . GLY A 1 281 ? 8.617 -19.195 -21.230 1.00 67.38 281 GLY A C 1
ATOM 2258 O O . GLY A 1 281 ? 7.454 -19.516 -21.010 1.00 67.38 281 GLY A O 1
ATOM 2259 N N . GLY A 1 282 ? 9.025 -17.927 -21.102 1.00 73.69 282 GLY A N 1
ATOM 2260 C CA . GLY A 1 282 ? 8.104 -16.807 -20.850 1.00 73.69 282 GLY A CA 1
ATOM 2261 C C . GLY A 1 282 ? 7.668 -16.632 -19.391 1.00 73.69 282 GLY A C 1
ATOM 2262 O O . GLY A 1 282 ? 6.861 -15.736 -19.105 1.00 73.69 282 GLY A O 1
ATOM 2263 N N . ASP A 1 283 ? 8.230 -17.437 -18.488 1.00 86.00 283 ASP A N 1
ATOM 2264 C CA . ASP A 1 283 ? 8.042 -17.350 -17.048 1.00 86.00 283 ASP A CA 1
ATOM 2265 C C . ASP A 1 283 ? 8.886 -16.226 -16.439 1.00 86.00 283 ASP A C 1
ATOM 2267 O O . ASP A 1 283 ? 10.066 -16.373 -16.124 1.00 86.00 283 ASP A O 1
ATOM 2271 N N . ILE A 1 284 ? 8.259 -15.071 -16.243 1.00 90.44 284 ILE A N 1
ATOM 2272 C CA . ILE A 1 284 ? 8.946 -13.903 -15.696 1.00 90.44 284 ILE A CA 1
ATOM 2273 C C . ILE A 1 284 ? 9.262 -14.009 -14.205 1.00 90.44 284 ILE A C 1
ATOM 2275 O O . ILE A 1 284 ? 10.109 -13.251 -13.730 1.00 90.44 284 ILE A O 1
ATOM 2279 N N . PHE A 1 285 ? 8.610 -14.897 -13.455 1.00 89.94 285 PHE A N 1
ATOM 2280 C CA . PHE A 1 285 ? 8.724 -14.921 -11.994 1.00 89.94 285 PHE A CA 1
ATOM 2281 C C . PHE A 1 285 ? 10.082 -15.455 -11.525 1.00 89.94 285 PHE A C 1
ATOM 2283 O O . PHE A 1 285 ? 10.551 -15.080 -10.455 1.00 89.94 285 PHE A O 1
ATOM 2290 N N . HIS A 1 286 ? 10.781 -16.210 -12.377 1.00 89.88 286 HIS A N 1
ATOM 2291 C CA . HIS A 1 286 ? 12.152 -16.671 -12.139 1.00 89.88 286 HIS A CA 1
ATOM 2292 C C . HIS A 1 286 ? 13.235 -15.694 -12.636 1.00 89.88 286 HIS A C 1
ATOM 2294 O O . HIS A 1 286 ? 14.413 -16.054 -12.705 1.00 89.88 286 HIS A O 1
ATOM 2300 N N . THR A 1 287 ? 12.861 -14.460 -12.999 1.00 93.19 287 THR A N 1
ATOM 2301 C CA . THR A 1 287 ? 13.814 -13.405 -13.380 1.00 93.19 287 THR A CA 1
ATOM 2302 C C . THR A 1 287 ? 14.868 -13.224 -12.292 1.00 93.19 287 THR A C 1
ATOM 2304 O O . THR A 1 287 ? 14.533 -13.043 -11.123 1.00 93.19 287 THR A O 1
ATOM 2307 N N . LYS A 1 288 ? 16.147 -13.214 -12.677 1.00 94.19 288 LYS A N 1
ATOM 2308 C CA . LYS A 1 288 ? 17.262 -12.896 -11.782 1.00 94.19 288 LYS A CA 1
ATOM 2309 C C . LYS A 1 288 ? 17.813 -11.523 -12.119 1.00 94.19 288 LYS A C 1
ATOM 2311 O O . LYS A 1 288 ? 17.912 -11.151 -13.287 1.00 94.19 288 LYS A O 1
ATOM 2316 N N . VAL A 1 289 ? 18.188 -10.790 -11.078 1.00 95.94 289 VAL A N 1
ATOM 2317 C CA . VAL A 1 289 ? 18.866 -9.500 -11.186 1.00 95.94 289 VAL A CA 1
ATOM 2318 C C . VAL A 1 289 ? 20.180 -9.604 -10.430 1.00 95.94 289 VAL A C 1
ATOM 2320 O O . VAL A 1 289 ? 20.196 -9.946 -9.249 1.00 95.94 289 VAL A O 1
ATOM 2323 N N . MET A 1 290 ? 21.280 -9.317 -11.113 1.00 96.56 290 MET A N 1
ATOM 2324 C CA . MET A 1 290 ? 22.630 -9.363 -10.563 1.00 96.56 290 MET A CA 1
ATOM 2325 C C . MET A 1 290 ? 23.352 -8.044 -10.819 1.00 96.56 290 MET A C 1
ATOM 2327 O O . MET A 1 290 ? 23.031 -7.308 -11.752 1.00 96.56 290 MET A O 1
ATOM 2331 N N . LEU A 1 291 ? 24.348 -7.748 -9.985 1.00 96.44 291 LEU A N 1
ATOM 2332 C CA . LEU A 1 291 ? 25.292 -6.674 -10.266 1.00 96.44 291 LEU A CA 1
ATOM 2333 C C . LEU A 1 291 ? 26.438 -7.206 -11.117 1.00 96.44 291 LEU A C 1
ATOM 2335 O O . LEU A 1 291 ? 26.990 -8.273 -10.847 1.00 96.44 291 LEU A O 1
ATOM 2339 N N . ARG A 1 292 ? 26.815 -6.433 -12.130 1.00 95.88 292 ARG A N 1
ATOM 2340 C CA . ARG A 1 292 ? 28.007 -6.690 -12.938 1.00 95.88 292 ARG A CA 1
ATOM 2341 C C . ARG A 1 292 ? 29.264 -6.360 -12.140 1.00 95.88 292 ARG A C 1
ATOM 2343 O O . ARG A 1 292 ? 29.238 -5.540 -11.227 1.00 95.88 292 ARG A O 1
ATOM 2350 N N . GLN A 1 293 ? 30.398 -6.918 -12.561 1.00 91.88 293 GLN A N 1
ATOM 2351 C CA . GLN A 1 293 ? 31.713 -6.581 -11.991 1.00 91.88 293 GLN A CA 1
ATOM 2352 C C . GLN A 1 293 ? 32.065 -5.089 -12.122 1.00 91.88 293 GLN A C 1
ATOM 2354 O O . GLN A 1 293 ? 32.890 -4.582 -11.373 1.00 91.88 293 GLN A O 1
ATOM 2359 N N . THR A 1 294 ? 31.429 -4.382 -13.058 1.00 90.25 294 THR A N 1
ATOM 2360 C CA . THR A 1 294 ? 31.583 -2.936 -13.257 1.00 90.25 294 THR A CA 1
ATOM 2361 C C . THR A 1 294 ? 30.856 -2.096 -12.205 1.00 90.25 294 THR A C 1
ATOM 2363 O O . THR A 1 294 ? 30.994 -0.875 -12.224 1.00 90.25 294 THR A O 1
ATOM 2366 N N . ALA A 1 295 ? 30.044 -2.702 -11.331 1.00 92.56 295 ALA A N 1
ATOM 2367 C CA . ALA A 1 295 ? 29.280 -1.978 -10.323 1.00 92.56 295 ALA A CA 1
ATOM 2368 C C . ALA A 1 295 ? 30.212 -1.243 -9.335 1.00 92.56 295 ALA A C 1
ATOM 2370 O O . ALA A 1 295 ? 31.173 -1.838 -8.838 1.00 92.56 295 ALA A O 1
ATOM 2371 N N . PRO A 1 296 ? 29.937 0.034 -9.008 1.00 92.12 296 PRO A N 1
ATOM 2372 C CA . PRO A 1 296 ? 30.723 0.778 -8.033 1.00 92.12 296 PRO A CA 1
ATOM 2373 C C . PRO A 1 296 ? 30.729 0.111 -6.656 1.00 92.12 296 PRO A C 1
ATOM 2375 O O . PRO A 1 296 ? 29.727 -0.457 -6.214 1.00 92.12 296 PRO A O 1
ATOM 2378 N N . VAL A 1 297 ? 31.839 0.264 -5.931 1.00 89.94 297 VAL A N 1
ATOM 2379 C CA . VAL A 1 297 ? 31.964 -0.217 -4.549 1.00 89.94 297 VAL A CA 1
ATOM 2380 C C . VAL A 1 297 ? 30.840 0.368 -3.684 1.00 89.94 297 VAL A C 1
ATOM 2382 O O . VAL A 1 297 ? 30.614 1.577 -3.670 1.00 89.94 297 VAL A O 1
ATOM 2385 N N . GLY A 1 298 ? 30.130 -0.503 -2.961 1.00 89.19 298 GLY A N 1
ATOM 2386 C CA . GLY A 1 298 ? 29.003 -0.145 -2.090 1.00 89.19 298 GLY A CA 1
ATOM 2387 C C . GLY A 1 298 ? 27.626 -0.202 -2.761 1.00 89.19 298 GLY A C 1
ATOM 2388 O O . GLY A 1 298 ? 26.613 -0.232 -2.054 1.00 89.19 298 GLY A O 1
ATOM 2389 N N . MET A 1 299 ? 27.564 -0.275 -4.096 1.00 93.75 299 MET A N 1
ATOM 2390 C CA . MET A 1 299 ? 26.315 -0.538 -4.808 1.00 93.75 299 MET A CA 1
ATOM 2391 C C . MET A 1 299 ? 25.831 -1.960 -4.504 1.00 93.75 299 MET A C 1
ATOM 2393 O O . MET A 1 299 ? 26.585 -2.920 -4.631 1.00 93.75 299 MET A O 1
ATOM 2397 N N . HIS A 1 300 ? 24.570 -2.099 -4.103 1.00 93.94 300 HIS A N 1
ATOM 2398 C CA . HIS A 1 300 ? 23.934 -3.390 -3.842 1.00 93.94 300 HIS A CA 1
ATOM 2399 C C . HIS A 1 300 ? 22.452 -3.359 -4.226 1.00 93.94 300 HIS A C 1
ATOM 2401 O O . HIS A 1 300 ? 21.789 -2.316 -4.180 1.00 93.94 300 HIS A O 1
ATOM 2407 N N . ILE A 1 301 ? 21.924 -4.522 -4.602 1.00 94.94 301 ILE A N 1
ATOM 2408 C CA . ILE A 1 301 ? 20.492 -4.726 -4.820 1.00 94.94 301 ILE A CA 1
ATOM 2409 C C . ILE A 1 301 ? 19.854 -4.978 -3.453 1.00 94.94 301 ILE A C 1
ATOM 2411 O O . ILE A 1 301 ? 20.248 -5.911 -2.760 1.00 94.94 301 ILE A O 1
ATOM 2415 N N . LYS A 1 302 ? 18.887 -4.148 -3.046 1.00 91.50 302 LYS A N 1
ATOM 2416 C CA . LYS A 1 302 ? 18.132 -4.386 -1.801 1.00 91.50 302 LYS A CA 1
ATOM 2417 C C . LYS A 1 302 ? 16.979 -5.353 -2.022 1.00 91.50 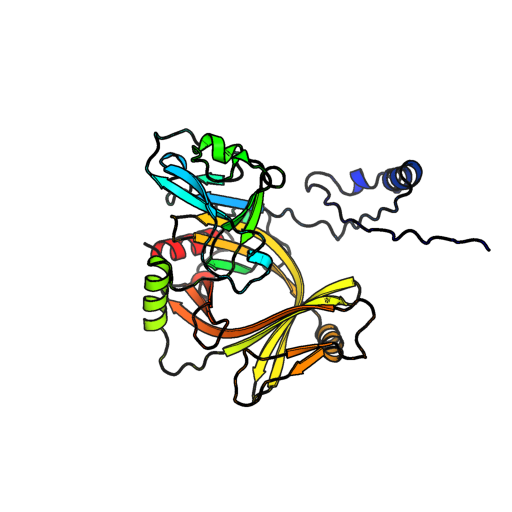302 LYS A C 1
ATOM 2419 O O . LYS A 1 302 ? 16.674 -6.142 -1.141 1.00 91.50 302 LYS A O 1
ATOM 2424 N N . SER A 1 303 ? 16.305 -5.241 -3.162 1.00 90.75 303 SER A N 1
ATOM 2425 C CA . SER A 1 303 ? 15.224 -6.141 -3.552 1.00 90.75 303 SER A CA 1
ATOM 2426 C C . SER A 1 303 ? 14.914 -5.997 -5.036 1.00 90.75 303 SER A C 1
ATOM 2428 O O . SER A 1 303 ? 15.216 -4.978 -5.662 1.00 90.75 303 SER A O 1
ATOM 2430 N N . PHE A 1 304 ? 14.277 -7.011 -5.601 1.00 93.44 304 PHE A N 1
ATOM 2431 C CA . PHE A 1 304 ? 13.633 -6.927 -6.901 1.00 93.44 304 PHE A CA 1
ATOM 2432 C C . PHE A 1 304 ? 12.414 -7.847 -6.922 1.00 93.44 304 PHE A C 1
ATOM 2434 O O . PHE A 1 304 ? 12.325 -8.7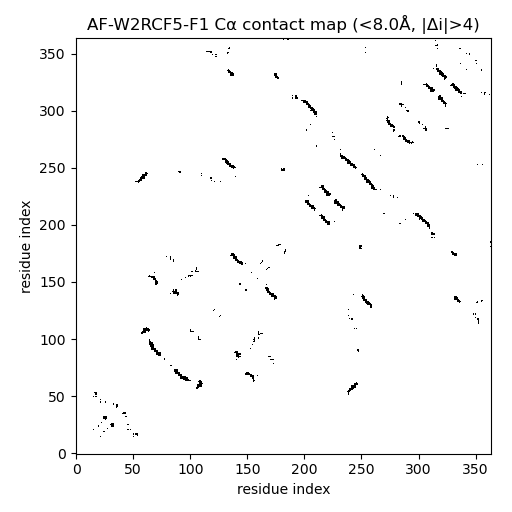79 -6.127 1.00 93.44 304 PHE A O 1
ATOM 2441 N N . GLN A 1 305 ? 11.455 -7.562 -7.799 1.00 91.62 305 GLN A N 1
ATOM 2442 C CA . GLN A 1 305 ? 10.257 -8.384 -7.946 1.00 91.62 305 GLN A CA 1
ATOM 2443 C C . GLN A 1 305 ? 9.683 -8.249 -9.354 1.00 91.62 305 GLN A C 1
ATOM 2445 O O . GLN A 1 305 ? 9.335 -7.140 -9.785 1.00 91.62 305 GLN A O 1
ATOM 2450 N N . ALA A 1 306 ? 9.589 -9.377 -10.054 1.00 93.31 306 ALA A N 1
ATOM 2451 C CA . ALA A 1 306 ? 8.812 -9.505 -11.278 1.00 93.31 306 ALA A CA 1
ATOM 2452 C C . ALA A 1 306 ? 7.337 -9.728 -10.924 1.00 93.31 306 ALA A C 1
ATOM 2454 O O . ALA A 1 306 ? 7.023 -10.347 -9.911 1.00 93.31 306 ALA A O 1
ATOM 2455 N N . LYS A 1 307 ? 6.432 -9.174 -11.727 1.00 93.50 307 LYS A N 1
ATOM 2456 C CA . LYS A 1 307 ? 4.986 -9.286 -11.522 1.00 93.50 307 LYS A CA 1
ATOM 2457 C C . LYS A 1 307 ? 4.231 -9.181 -12.835 1.00 93.50 307 LYS A C 1
ATOM 2459 O O . LYS A 1 307 ? 4.628 -8.431 -13.736 1.00 93.50 307 LYS A O 1
ATOM 2464 N N . SER A 1 308 ? 3.113 -9.883 -12.893 1.00 93.62 308 SER A N 1
ATOM 2465 C CA . SER A 1 308 ? 2.133 -9.790 -13.968 1.00 93.62 308 SER A CA 1
ATOM 2466 C C . SER A 1 308 ? 1.062 -8.782 -13.564 1.00 93.62 308 SER A C 1
ATOM 2468 O O . SER A 1 308 ? 0.521 -8.878 -12.464 1.00 93.62 308 SER A O 1
ATOM 2470 N N . LYS A 1 309 ? 0.810 -7.759 -14.384 1.00 94.81 309 LYS A N 1
ATOM 2471 C CA . LYS A 1 309 ? -0.028 -6.621 -13.998 1.00 94.81 309 LYS A CA 1
ATOM 2472 C C . LYS A 1 309 ? -1.170 -6.382 -14.975 1.00 94.81 309 LYS A C 1
ATOM 2474 O O . LYS A 1 309 ? -0.938 -6.162 -16.160 1.00 94.81 309 LYS A O 1
ATOM 2479 N N . ILE A 1 310 ? -2.377 -6.298 -14.434 1.00 94.31 310 ILE A N 1
ATOM 2480 C CA . ILE A 1 310 ? -3.607 -5.999 -15.167 1.00 94.31 310 ILE A CA 1
ATOM 2481 C C . ILE A 1 310 ? -4.213 -4.710 -14.618 1.00 94.31 310 ILE A C 1
ATOM 2483 O O . ILE A 1 310 ? -4.096 -4.396 -13.428 1.00 94.31 310 ILE A O 1
ATOM 2487 N N . HIS A 1 311 ? -4.813 -3.931 -15.510 1.00 95.19 311 HIS A N 1
ATOM 2488 C CA . HIS A 1 311 ? -5.605 -2.764 -15.159 1.00 95.19 311 HIS A CA 1
ATOM 2489 C C . HIS A 1 311 ? -7.075 -3.047 -15.410 1.00 95.19 311 HIS A C 1
ATOM 2491 O O . HIS A 1 311 ? -7.414 -3.560 -16.468 1.00 95.19 311 HIS A O 1
ATOM 2497 N N . VAL A 1 312 ? -7.910 -2.674 -14.446 1.00 95.25 312 VAL A N 1
ATOM 2498 C CA . VAL A 1 312 ? -9.366 -2.782 -14.536 1.00 95.25 312 VAL A CA 1
ATOM 2499 C C . VAL A 1 312 ? -9.939 -1.429 -14.149 1.00 95.25 312 VAL A C 1
ATOM 2501 O O . VAL A 1 312 ? -9.521 -0.853 -13.142 1.00 95.25 312 VAL A O 1
ATOM 2504 N N . GLU A 1 313 ? -10.825 -0.895 -14.976 1.00 94.50 313 GLU A N 1
ATOM 2505 C CA . GLU A 1 313 ? -11.547 0.350 -14.719 1.00 94.50 313 GLU A CA 1
ATOM 2506 C C . GLU A 1 313 ? -12.966 -0.029 -14.300 1.00 94.50 313 GLU A C 1
ATOM 2508 O O . GLU A 1 313 ? -13.654 -0.759 -15.010 1.00 94.50 313 GLU A O 1
ATOM 2513 N N . ALA A 1 314 ? -13.356 0.371 -13.092 1.00 92.56 314 ALA A N 1
ATOM 2514 C CA . ALA A 1 314 ? -14.633 0.007 -12.497 1.00 92.56 314 ALA A CA 1
ATOM 2515 C C . ALA A 1 314 ? -15.069 1.091 -11.510 1.00 92.56 314 ALA A C 1
ATOM 2517 O O . ALA A 1 314 ? -14.324 1.453 -10.598 1.00 92.56 314 ALA A O 1
ATOM 2518 N N . ASN A 1 315 ? -16.301 1.582 -11.657 1.00 90.12 315 ASN A N 1
ATOM 2519 C CA . ASN A 1 315 ? -16.920 2.561 -10.754 1.00 90.12 315 ASN A CA 1
ATOM 2520 C C . ASN A 1 315 ? -16.101 3.859 -10.559 1.00 90.12 315 ASN A C 1
ATOM 2522 O O . ASN A 1 315 ? -16.098 4.459 -9.482 1.00 90.12 315 ASN A O 1
ATOM 2526 N N . GLY A 1 316 ? -15.396 4.320 -11.599 1.00 94.81 316 GLY A N 1
ATOM 2527 C CA . GLY A 1 316 ? -14.554 5.518 -11.523 1.00 94.81 316 GLY A CA 1
ATOM 2528 C C . GLY A 1 316 ? -13.212 5.283 -10.816 1.00 94.81 316 GLY A C 1
ATOM 2529 O O . GLY A 1 316 ? -12.491 6.238 -10.498 1.00 94.81 316 GLY A O 1
ATOM 2530 N N . LEU A 1 317 ? -12.867 4.022 -10.550 1.00 97.44 317 LEU A N 1
ATOM 2531 C CA . LEU A 1 317 ? -11.600 3.591 -9.981 1.00 97.44 317 LEU A CA 1
ATOM 2532 C C . LEU A 1 317 ? -10.814 2.771 -10.997 1.00 97.44 317 LEU A C 1
ATOM 2534 O O . LEU A 1 317 ? -11.285 1.784 -11.553 1.00 97.44 317 LEU A O 1
ATOM 2538 N N . ARG A 1 318 ? -9.535 3.114 -11.140 1.00 97.38 318 ARG A N 1
ATOM 2539 C CA . ARG A 1 318 ? -8.584 2.319 -11.908 1.00 97.38 318 ARG A CA 1
ATOM 2540 C C . ARG A 1 318 ? -7.799 1.407 -10.984 1.00 97.38 318 ARG A C 1
ATOM 2542 O O . ARG A 1 318 ? -6.807 1.826 -10.369 1.00 97.38 318 ARG A O 1
ATOM 2549 N N . PHE A 1 319 ? -8.207 0.150 -10.939 1.00 97.31 319 PHE A N 1
ATOM 2550 C CA . PHE A 1 319 ? -7.520 -0.917 -10.234 1.00 97.31 319 PHE A CA 1
ATOM 2551 C C . PHE A 1 319 ? -6.247 -1.353 -10.971 1.00 97.31 319 PHE A C 1
ATOM 2553 O O . PHE A 1 319 ? -6.050 -1.180 -12.179 1.00 97.31 319 PHE A O 1
ATOM 2560 N N . SER A 1 320 ? -5.302 -1.854 -10.190 1.00 96.69 320 SER A N 1
ATOM 2561 C CA . SER A 1 320 ? -4.061 -2.476 -10.627 1.00 96.69 320 SER A CA 1
ATOM 2562 C C . SER A 1 320 ? -3.921 -3.780 -9.861 1.00 96.69 320 SER A C 1
ATOM 2564 O O . SER A 1 320 ? -3.535 -3.760 -8.691 1.00 96.69 320 SER A O 1
ATOM 2566 N N . ILE A 1 321 ? -4.218 -4.888 -10.529 1.00 95.69 321 ILE A N 1
ATOM 2567 C CA . ILE A 1 321 ? -4.027 -6.235 -9.997 1.00 95.69 321 ILE A CA 1
ATOM 2568 C C . ILE A 1 321 ? -2.621 -6.666 -10.399 1.00 95.69 321 ILE A C 1
ATOM 2570 O O . ILE A 1 321 ? -2.281 -6.659 -11.581 1.00 95.69 321 ILE A O 1
ATOM 2574 N N . CYS A 1 322 ? -1.765 -6.951 -9.423 1.00 95.00 322 CYS A N 1
ATOM 2575 C CA . CYS A 1 322 ? -0.386 -7.369 -9.656 1.00 95.00 322 CYS A CA 1
ATOM 2576 C C . CYS A 1 322 ? -0.158 -8.762 -9.072 1.00 95.00 322 CYS A C 1
ATOM 2578 O O . CYS A 1 322 ? 0.138 -8.868 -7.882 1.00 95.00 322 CYS A O 1
ATOM 2580 N N . TYR A 1 323 ? -0.239 -9.799 -9.897 1.00 92.81 323 TYR A N 1
ATOM 2581 C CA . TYR A 1 323 ? 0.070 -11.166 -9.489 1.00 92.81 323 TYR A CA 1
ATOM 2582 C C . TYR A 1 323 ? 1.575 -11.333 -9.273 1.00 92.81 323 TYR A C 1
ATOM 2584 O O . TYR A 1 323 ? 2.387 -10.836 -10.070 1.00 92.81 323 TYR A O 1
ATOM 2592 N N . LEU A 1 324 ? 1.934 -11.979 -8.164 1.00 89.00 324 LEU A N 1
ATOM 2593 C CA . LEU A 1 324 ? 3.316 -12.111 -7.694 1.00 89.00 324 LEU A CA 1
ATOM 2594 C C . LEU A 1 324 ? 3.931 -13.483 -7.984 1.00 89.00 324 LEU A C 1
ATOM 2596 O O . LEU A 1 324 ? 5.149 -13.627 -7.909 1.00 89.00 324 LEU A O 1
ATOM 2600 N N . ASP A 1 325 ? 3.107 -14.446 -8.379 1.00 84.62 325 ASP A N 1
ATOM 2601 C CA . ASP A 1 325 ? 3.497 -15.792 -8.778 1.00 84.62 325 ASP A CA 1
ATOM 2602 C C . ASP A 1 325 ? 2.623 -16.277 -9.952 1.00 84.62 325 ASP A C 1
ATOM 2604 O O . ASP A 1 325 ? 1.710 -15.576 -10.385 1.00 84.62 325 ASP A O 1
ATOM 2608 N N . GLN A 1 326 ? 2.914 -17.468 -10.487 1.00 82.69 326 GLN A N 1
ATOM 2609 C CA . GLN A 1 326 ? 2.142 -18.072 -11.585 1.00 82.69 326 GLN A CA 1
ATOM 2610 C C . GLN A 1 326 ? 0.777 -18.626 -11.170 1.00 82.69 326 GLN A C 1
ATOM 2612 O O . GLN A 1 326 ? -0.085 -18.816 -12.023 1.00 82.69 326 GLN A O 1
ATOM 2617 N N . ARG A 1 327 ? 0.611 -18.970 -9.892 1.00 83.94 327 ARG A N 1
ATOM 2618 C CA . ARG A 1 327 ? -0.621 -19.569 -9.363 1.00 83.94 327 ARG A CA 1
ATOM 2619 C C . ARG A 1 327 ? -1.680 -18.513 -9.072 1.00 83.94 327 ARG A C 1
ATOM 2621 O O . ARG A 1 327 ? -2.850 -18.851 -8.967 1.00 83.94 327 ARG A O 1
ATOM 2628 N N . HIS A 1 328 ? -1.260 -17.250 -9.011 1.00 84.94 328 HIS A N 1
ATOM 2629 C CA . HIS A 1 328 ? -2.061 -16.101 -8.621 1.00 84.94 328 HIS A CA 1
ATOM 2630 C C . HIS A 1 328 ? -2.568 -16.206 -7.172 1.00 84.94 328 HIS A C 1
ATOM 2632 O O . HIS A 1 328 ? -3.587 -15.602 -6.834 1.00 84.94 328 HIS A O 1
ATOM 2638 N N . ASP A 1 329 ? -1.842 -16.939 -6.320 1.00 83.38 329 ASP A N 1
ATOM 2639 C CA . ASP A 1 329 ? -2.217 -17.172 -4.919 1.00 83.38 329 ASP A CA 1
ATOM 2640 C C . ASP A 1 329 ? -2.039 -15.889 -4.087 1.00 83.38 329 ASP A C 1
ATOM 2642 O O . ASP A 1 329 ? -2.876 -15.552 -3.244 1.00 83.38 329 ASP A O 1
ATOM 2646 N N . GLU A 1 330 ? -0.967 -15.137 -4.365 1.00 87.94 330 GLU A N 1
ATOM 2647 C CA . GLU A 1 330 ? -0.673 -13.844 -3.753 1.00 87.94 330 GLU A CA 1
ATOM 2648 C C . GLU A 1 330 ? -0.603 -12.731 -4.812 1.00 87.94 330 GLU A C 1
ATOM 2650 O O . GLU A 1 330 ? 0.028 -12.840 -5.874 1.00 87.94 330 GLU A O 1
ATOM 2655 N N . PHE A 1 331 ? -1.243 -11.602 -4.517 1.00 92.56 331 PHE A N 1
ATOM 2656 C CA . PHE A 1 331 ? -1.281 -10.456 -5.419 1.00 92.56 331 PHE A CA 1
ATOM 2657 C C . PHE A 1 331 ? -1.236 -9.135 -4.659 1.00 92.56 331 PHE A C 1
ATOM 2659 O O . PHE A 1 331 ? -1.586 -9.036 -3.485 1.00 92.56 331 PHE A O 1
ATOM 2666 N N . ARG A 1 332 ? -0.816 -8.068 -5.342 1.00 94.44 332 ARG A N 1
ATOM 2667 C CA . ARG A 1 332 ? -1.040 -6.700 -4.861 1.00 94.44 332 ARG A CA 1
ATOM 2668 C C . ARG A 1 332 ? -2.247 -6.114 -5.550 1.00 94.44 332 ARG A C 1
ATOM 2670 O O . ARG A 1 332 ? -2.275 -6.062 -6.779 1.00 94.44 332 ARG A O 1
ATOM 2677 N N . LEU A 1 333 ? -3.166 -5.590 -4.756 1.00 96.12 333 LEU A N 1
ATOM 2678 C CA . LEU A 1 333 ? -4.306 -4.840 -5.247 1.00 96.12 333 LEU A CA 1
ATOM 2679 C C . LEU A 1 333 ? -4.147 -3.369 -4.863 1.00 96.12 333 LEU A C 1
ATOM 2681 O O . LEU A 1 333 ? -4.030 -3.008 -3.691 1.00 96.12 333 LEU A O 1
ATOM 2685 N N . GLU A 1 334 ? -4.094 -2.507 -5.871 1.00 97.38 334 GLU A N 1
ATOM 2686 C CA . GLU A 1 334 ? -4.029 -1.058 -5.697 1.00 97.38 334 GLU A CA 1
ATOM 2687 C C . GLU A 1 334 ? -5.092 -0.391 -6.564 1.00 97.38 334 GLU A C 1
ATOM 2689 O O . GLU A 1 334 ? -5.375 -0.869 -7.659 1.00 97.38 334 GLU A O 1
ATOM 2694 N N . CYS A 1 335 ? -5.617 0.754 -6.143 1.00 97.75 335 CYS A N 1
ATOM 2695 C CA . CYS A 1 335 ? -6.477 1.572 -6.991 1.00 97.75 335 CYS A CA 1
ATOM 2696 C C . CYS A 1 335 ? -6.187 3.066 -6.831 1.00 97.75 335 CYS A C 1
ATOM 2698 O O . CYS A 1 335 ? -5.488 3.520 -5.918 1.00 97.75 335 CYS A O 1
ATOM 2700 N N . ARG A 1 336 ? -6.671 3.831 -7.799 1.00 97.94 336 ARG A N 1
ATOM 2701 C CA . ARG A 1 336 ? -6.657 5.295 -7.837 1.00 97.94 336 ARG A CA 1
ATOM 2702 C C . ARG A 1 336 ? -7.920 5.759 -8.547 1.00 97.94 336 ARG A C 1
ATOM 2704 O O . ARG A 1 336 ? -8.538 4.952 -9.239 1.00 97.94 336 ARG A O 1
ATOM 2711 N N . LEU A 1 337 ? -8.233 7.046 -8.450 1.00 97.69 337 LEU A N 1
ATOM 2712 C CA . LEU A 1 337 ? -9.251 7.632 -9.312 1.00 97.69 337 LEU A CA 1
ATOM 2713 C C . LEU A 1 337 ? -8.868 7.418 -10.780 1.00 97.69 337 LEU A C 1
ATOM 2715 O O . LEU A 1 337 ? -7.688 7.516 -11.154 1.00 97.69 337 LEU A O 1
ATOM 2719 N N . GLU A 1 338 ? -9.862 7.097 -11.597 1.00 96.50 338 GLU A N 1
ATOM 2720 C CA . GLU A 1 338 ? -9.730 7.160 -13.047 1.00 96.50 338 GLU A CA 1
ATOM 2721 C C . GLU A 1 338 ? -9.394 8.582 -13.495 1.00 96.50 338 GLU A C 1
ATOM 2723 O O . GLU A 1 338 ? -9.689 9.560 -12.806 1.00 96.50 338 GLU A O 1
ATOM 2728 N N . THR A 1 339 ? -8.774 8.704 -14.669 1.00 94.12 339 THR A N 1
ATOM 2729 C CA . THR A 1 339 ? -8.405 10.011 -15.225 1.00 94.12 339 THR A CA 1
ATOM 2730 C C . THR A 1 339 ? -9.632 10.916 -15.352 1.00 94.12 339 THR A C 1
ATOM 2732 O O . THR A 1 339 ? -9.583 12.055 -14.904 1.00 94.12 339 THR A O 1
ATOM 2735 N N . VAL A 1 340 ? -10.750 10.376 -15.848 1.00 94.44 340 VAL A N 1
ATOM 2736 C CA . VAL A 1 340 ? -12.012 11.114 -16.012 1.00 94.44 340 VAL A CA 1
ATOM 2737 C C . VAL A 1 340 ? -12.626 11.575 -14.690 1.00 94.44 340 VAL A C 1
ATOM 2739 O O . VAL A 1 340 ? -13.227 12.641 -14.638 1.00 94.44 340 VAL A O 1
ATOM 2742 N N . GLU A 1 341 ? -12.467 10.816 -13.603 1.00 95.38 341 GLU A N 1
ATOM 2743 C CA . GLU A 1 341 ? -12.920 11.246 -12.274 1.00 95.38 341 GLU A CA 1
ATOM 2744 C C . GLU A 1 341 ? -11.988 12.305 -11.692 1.00 95.38 341 GLU A C 1
ATOM 2746 O O . GLU A 1 341 ? -12.440 13.276 -11.092 1.00 95.38 341 GLU A O 1
ATOM 2751 N N . LYS A 1 342 ? -10.681 12.152 -11.912 1.00 93.19 342 LYS A N 1
ATOM 2752 C CA . LYS A 1 342 ? -9.681 13.121 -11.470 1.00 93.19 342 LYS A CA 1
ATOM 2753 C C . LYS A 1 342 ? -9.845 14.475 -12.165 1.00 93.19 342 LYS A C 1
ATOM 2755 O O . LYS A 1 342 ? -9.660 15.500 -11.524 1.00 93.19 342 LYS A O 1
ATOM 2760 N N . GLU A 1 343 ? -10.215 14.488 -13.441 1.00 93.88 343 GLU A N 1
ATOM 2761 C CA . GLU A 1 343 ? -10.466 15.712 -14.218 1.00 93.88 343 GLU A CA 1
ATOM 2762 C C . GLU A 1 343 ? -11.714 16.484 -13.762 1.00 93.88 343 GLU A C 1
ATOM 2764 O O . GLU A 1 343 ? -11.818 17.680 -14.029 1.00 93.88 343 GLU A O 1
ATOM 2769 N N . LYS A 1 344 ? -12.641 15.838 -13.039 1.00 95.00 344 LYS A N 1
ATOM 2770 C CA . LYS A 1 344 ? -13.802 16.510 -12.428 1.00 95.00 344 LYS A CA 1
ATOM 2771 C C . LYS A 1 344 ? -13.437 17.298 -11.169 1.00 95.00 344 LYS A C 1
ATOM 2773 O O . LYS A 1 344 ? -14.229 18.134 -10.741 1.00 95.00 344 LYS A O 1
ATOM 2778 N N . LEU A 1 345 ? -12.276 17.027 -10.569 1.00 93.81 345 LEU A N 1
ATOM 2779 C CA . LEU A 1 345 ? -11.826 17.694 -9.353 1.00 93.81 345 LEU A CA 1
ATOM 2780 C C . LEU A 1 345 ? -11.239 19.070 -9.678 1.00 93.81 345 LEU A C 1
ATOM 2782 O O . LEU A 1 345 ? -10.375 19.225 -10.542 1.00 93.81 345 LEU A O 1
ATOM 2786 N N . SER A 1 346 ? -11.677 20.078 -8.936 1.00 91.25 346 SER A N 1
ATOM 2787 C CA . SER A 1 346 ? -11.062 21.398 -8.893 1.00 91.25 346 SER A CA 1
ATOM 2788 C C . SER A 1 346 ? -9.821 21.404 -7.994 1.00 91.25 346 SER A C 1
ATOM 2790 O O . SER A 1 346 ? -9.596 20.505 -7.188 1.00 91.25 346 SER A O 1
ATOM 2792 N N . ALA A 1 347 ? -9.029 22.479 -8.060 1.00 84.06 347 ALA A N 1
ATOM 2793 C CA . ALA A 1 347 ? -7.852 22.653 -7.202 1.00 84.06 347 ALA A CA 1
ATOM 2794 C C . ALA A 1 347 ? -8.168 22.740 -5.693 1.00 84.06 347 ALA A C 1
ATOM 2796 O O . ALA A 1 347 ? -7.249 22.685 -4.878 1.00 84.06 347 ALA A O 1
ATOM 2797 N N . LYS A 1 348 ? -9.440 22.925 -5.319 1.00 87.56 348 LYS A N 1
ATOM 2798 C CA . LYS A 1 348 ? -9.892 22.963 -3.920 1.00 87.56 348 LYS A CA 1
ATOM 2799 C C . LYS A 1 348 ? -10.417 21.615 -3.434 1.00 87.56 348 LYS A C 1
ATOM 2801 O O . LYS A 1 348 ? -10.606 21.455 -2.232 1.00 87.56 348 LYS A O 1
ATOM 2806 N N . ASP A 1 349 ? -10.670 20.682 -4.346 1.00 92.56 349 ASP A N 1
ATOM 2807 C CA . ASP A 1 349 ? -11.234 19.391 -3.992 1.00 92.56 349 ASP A CA 1
ATOM 2808 C C . ASP A 1 349 ? -10.148 18.458 -3.463 1.00 92.56 349 ASP A C 1
ATOM 2810 O O . ASP A 1 349 ? -9.023 18.396 -3.967 1.00 92.56 349 ASP A O 1
ATOM 2814 N N . ASN A 1 350 ? -10.500 17.700 -2.430 1.00 94.19 350 ASN A N 1
ATOM 2815 C CA . ASN A 1 350 ? -9.594 16.757 -1.806 1.00 94.19 350 ASN A CA 1
ATOM 2816 C C . ASN A 1 350 ? -9.621 15.410 -2.551 1.00 94.19 350 ASN A C 1
ATOM 2818 O O . ASN A 1 350 ? -10.485 14.564 -2.312 1.00 94.19 350 ASN A O 1
ATOM 2822 N N . GLU A 1 351 ? -8.644 15.181 -3.438 1.00 95.38 351 GLU A N 1
ATOM 2823 C CA . GLU A 1 351 ? -8.497 13.914 -4.182 1.00 95.38 351 GLU A CA 1
ATOM 2824 C C . GLU A 1 351 ? -8.424 12.688 -3.251 1.00 95.38 351 GLU A C 1
ATOM 2826 O O . GLU A 1 351 ? -8.913 11.616 -3.609 1.00 95.38 351 GLU A O 1
ATOM 2831 N N . ALA A 1 352 ? -7.843 12.827 -2.053 1.00 96.56 352 ALA A N 1
ATOM 2832 C CA . ALA A 1 352 ? -7.740 11.739 -1.082 1.00 96.56 352 ALA A CA 1
ATOM 2833 C C . ALA A 1 352 ? -9.122 11.342 -0.541 1.00 96.56 352 ALA A C 1
ATOM 2835 O O . ALA A 1 352 ? -9.448 10.154 -0.509 1.00 96.56 352 ALA A O 1
ATOM 2836 N N . GLN A 1 353 ? -9.948 12.332 -0.198 1.00 96.31 353 GLN A N 1
ATOM 2837 C CA . GLN A 1 353 ? -11.329 12.128 0.235 1.00 96.31 353 GLN A CA 1
ATOM 2838 C C . GLN A 1 353 ? -12.188 11.522 -0.883 1.00 96.31 353 GLN A C 1
ATOM 2840 O O . GLN A 1 353 ? -12.890 10.539 -0.650 1.00 96.31 353 GLN A O 1
ATOM 2845 N N . ALA A 1 354 ? -12.101 12.058 -2.106 1.00 96.12 354 ALA A N 1
ATOM 2846 C CA . ALA A 1 354 ? -12.856 11.547 -3.252 1.00 96.12 354 ALA A CA 1
ATOM 2847 C C . ALA A 1 354 ? -12.499 10.085 -3.576 1.00 96.12 354 ALA A C 1
ATOM 2849 O O . ALA A 1 354 ? -13.381 9.267 -3.843 1.00 96.12 354 ALA A O 1
ATOM 2850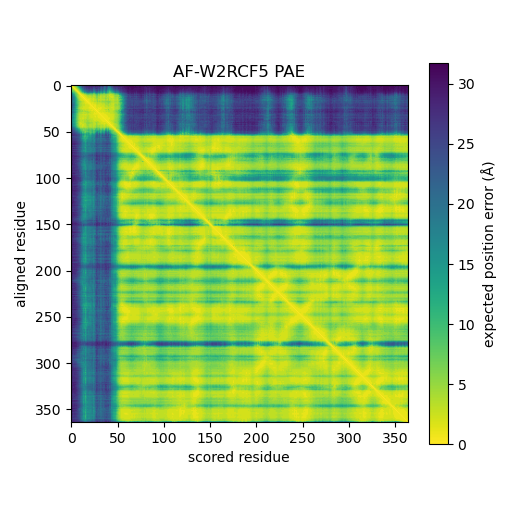 N N . LEU A 1 355 ? -11.207 9.735 -3.514 1.00 97.69 355 LEU A N 1
ATOM 2851 C CA . LEU A 1 355 ? -10.755 8.355 -3.683 1.00 97.69 355 LEU A CA 1
ATOM 2852 C C . LEU A 1 355 ? -11.277 7.443 -2.568 1.00 97.69 355 LEU A C 1
ATOM 2854 O O . LEU A 1 355 ? -11.738 6.342 -2.859 1.00 97.69 355 LEU A O 1
ATOM 2858 N N . LEU A 1 356 ? -11.200 7.885 -1.311 1.00 97.31 356 LEU A N 1
ATOM 2859 C CA . LEU A 1 356 ? -11.683 7.108 -0.173 1.00 97.31 356 LEU A CA 1
ATOM 2860 C C . LEU A 1 356 ? -13.183 6.808 -0.295 1.00 97.31 356 LEU A C 1
ATOM 2862 O O . LEU A 1 356 ? -13.565 5.651 -0.151 1.00 97.31 356 LEU A O 1
ATOM 2866 N N . GLY A 1 357 ? -14.001 7.811 -0.631 1.00 96.25 357 GLY A N 1
ATOM 2867 C CA . GLY A 1 357 ? -15.449 7.649 -0.802 1.00 96.25 357 GLY A CA 1
ATOM 2868 C C . GLY A 1 357 ? -15.803 6.561 -1.817 1.00 96.25 357 GLY A C 1
ATOM 2869 O O . GLY A 1 357 ? -16.509 5.616 -1.483 1.00 96.25 357 GLY A O 1
ATOM 2870 N N . LYS A 1 358 ? -15.213 6.609 -3.019 1.00 96.38 358 LYS A N 1
ATOM 2871 C CA . LYS A 1 358 ? -15.443 5.579 -4.050 1.00 96.38 358 LYS A CA 1
ATOM 2872 C C . LYS A 1 358 ? -14.963 4.187 -3.646 1.00 96.38 358 LYS A C 1
ATOM 2874 O O . LYS A 1 358 ? -15.549 3.188 -4.050 1.00 96.38 358 LYS A O 1
ATOM 2879 N N . VAL A 1 359 ? -13.867 4.098 -2.890 1.00 96.31 359 VAL A N 1
ATOM 2880 C CA . VAL A 1 359 ? -13.379 2.806 -2.387 1.00 96.31 359 VAL A CA 1
ATOM 2881 C C . VAL A 1 359 ? -14.362 2.217 -1.381 1.00 96.31 359 VAL A C 1
ATOM 2883 O O . VAL A 1 359 ? -14.620 1.021 -1.444 1.00 96.31 359 VAL A O 1
ATOM 2886 N N . LEU A 1 360 ? -14.940 3.034 -0.501 1.00 95.12 360 LEU A N 1
ATOM 2887 C CA . LEU A 1 360 ? -15.947 2.577 0.459 1.00 95.12 360 LEU A CA 1
ATOM 2888 C C . LEU A 1 360 ? -17.241 2.154 -0.236 1.00 95.12 360 LEU A C 1
ATOM 2890 O O . LEU A 1 360 ? -17.738 1.076 0.060 1.00 95.12 360 LEU A O 1
ATOM 2894 N N . GLU A 1 361 ? -17.715 2.920 -1.223 1.00 93.56 361 GLU A N 1
ATOM 2895 C CA . GLU A 1 361 ? -18.858 2.534 -2.069 1.00 93.56 361 GLU A CA 1
ATOM 2896 C C . GLU A 1 361 ? -18.644 1.185 -2.763 1.00 93.56 361 GLU A C 1
ATOM 2898 O O . GLU A 1 361 ? -19.601 0.461 -3.013 1.00 93.56 361 GLU A O 1
ATOM 2903 N N . LYS A 1 362 ? -17.392 0.839 -3.091 1.00 91.38 362 LYS A N 1
ATOM 2904 C CA . LYS A 1 362 ? -17.059 -0.439 -3.727 1.00 91.38 362 LYS A CA 1
ATOM 2905 C C . LYS A 1 362 ? -16.972 -1.612 -2.746 1.00 91.38 362 LYS A C 1
ATOM 2907 O O . LYS A 1 362 ? -17.041 -2.757 -3.183 1.00 91.38 362 LYS A O 1
ATOM 2912 N N . LEU A 1 363 ? -16.740 -1.333 -1.465 1.00 90.06 363 LEU A N 1
ATOM 2913 C CA . LEU A 1 363 ? -16.595 -2.339 -0.408 1.00 90.06 363 LEU A CA 1
ATOM 2914 C C . LEU A 1 363 ? -17.882 -2.562 0.397 1.00 90.06 363 LEU A C 1
ATOM 2916 O O . LEU A 1 363 ? -17.937 -3.529 1.156 1.00 90.06 363 LEU A O 1
ATOM 2920 N N . ALA A 1 364 ? -18.857 -1.660 0.272 1.00 81.56 364 ALA A N 1
ATOM 2921 C CA . ALA A 1 364 ? -20.212 -1.806 0.798 1.00 81.56 364 ALA A CA 1
ATOM 2922 C C . ALA A 1 364 ? -21.023 -2.791 -0.052 1.00 81.56 364 ALA A C 1
ATOM 2924 O O . ALA A 1 364 ? -21.808 -3.556 0.557 1.00 81.56 364 ALA A O 1
#

Solvent-accessible surface area (backbone atoms only — not comparable to full-atom values): 20883 Å² total; per-residue (Å²): 139,82,84,79,78,78,75,82,81,82,84,80,94,77,87,78,59,85,88,56,56,66,64,72,62,34,29,83,94,38,50,43,44,50,47,48,26,72,77,66,73,43,92,75,84,84,61,78,88,68,65,71,74,75,61,48,78,44,34,29,24,38,64,36,39,42,22,22,32,30,41,42,73,61,81,75,89,67,92,52,68,79,46,65,70,23,46,25,31,75,33,74,58,64,81,42,78,75,50,79,83,63,89,91,39,68,46,37,71,46,49,89,94,65,45,85,68,48,71,43,60,54,73,81,55,61,67,95,52,76,62,46,64,35,39,35,36,27,46,68,22,28,30,73,67,41,74,80,54,60,79,35,83,34,49,43,65,64,55,35,68,54,46,79,78,68,39,28,46,78,47,71,60,62,40,43,52,76,81,29,69,65,46,37,55,52,49,56,52,52,57,71,67,45,66,93,82,68,77,59,50,41,33,36,41,39,34,36,31,34,58,94,77,39,43,34,46,38,33,27,36,61,56,95,83,37,80,39,84,73,48,41,28,49,47,77,46,59,49,30,37,45,33,42,33,62,56,79,66,43,36,35,33,39,35,35,34,26,66,41,76,46,54,68,70,58,47,51,57,57,48,72,22,52,43,73,50,68,42,82,92,77,46,53,68,72,47,47,78,45,75,38,91,77,41,58,87,70,48,45,79,79,49,69,50,39,33,42,33,42,77,38,78,56,91,59,29,34,35,36,44,30,27,56,50,94,83,56,61,41,28,29,45,33,35,30,61,24,70,76,54,52,69,70,54,55,98,85,53,58,65,62,34,57,42,50,53,51,53,49,68,72,73,108

Radius of gyration: 23.2 Å; Cα contacts (8 Å, |Δi|>4): 668; chains: 1; bounding box: 74×52×55 Å

Nearest PDB structures (foldseek):
  8cdp-assembly1_B  TM=5.697E-01  e=4.575E-10  Trypanosoma brucei brucei
  8fn4-assembly1_1  TM=6.028E-01  e=6.180E-09  Trypanosoma brucei
  8cdp-assembly1_A  TM=5.951E-01  e=1.444E-08  Trypanosoma brucei brucei
  8fn6-assembly1_2  TM=5.017E-01  e=4.233E-08  Trypanosoma brucei
  8fn4-assembly1_2  TM=5.308E-01  e=4.071E-07  Trypanosoma brucei

pLDDT: mean 87.66, std 11.21, range [26.27, 98.25]

Sequence (364 aa):
MNFHTTALSQTKDLAIPAHVPVGAVIGKGGSYCKAIRENHGVRCSVDGTDRKEERVFEVVARDGPTRWWSFQKDTEPSSDEQVLEYPYRLQQSGRAVETPCETLSWIKEFREDDMANVMDYLLEKPSELPLRIKVAFGQLCFKLRSIRCKSSTIAWPELQKLRNLDEFTTRWSNFCTRSSPSIVALMDDLESWMEKDVEPQKTLSVHLAGYKGKSHDLKYHLVGGHWKLHNAYSRRHVRGTYDVILDNDTSFRLRAVGRDEVSENASADIQNHLDISTPDGGDIFHTKVMLRQTAPVGMHIKSFQAKSKIHVEANGLRFSICYLDQRHDEFRLECRLETVEKEKLSAKDNEAQALLGKVLEKLA

Foldseek 3Di:
DDDPPPPDDDDDDDADDPVDPLCNCCDDVSVNQVVCCVVPVDHDDDDPVPRFQDADEAEEEECLQFFWKAWDFAPDDAPPPVLVLQRTAIATDDTDDGDDFDPPFNYGYDDLVPLPCPVVVCLVPPDPFDKDKKKWWFGKTKNAPDPVRHPDTHHSVRNRPDDDPPGIHIDGSLKDFCPFPLVVVLVVVQVVQDDPPDFFWKKKWWWKADQVRFIKIWIFTQDPLDTDTDFMFTDKRWNYKYWYHHHPRTIMIITIIGTHGDDPVRVVVVVVQKDWDRDPPRFRQPIDIDGDPPDDPRMDTPDMAIWGWDWGQDQQKIWIWTQRHPVSRMTIIMIAGDPVRVVVDDSSDDRSSVRVSSVVVSSD